Protein AF-X1B630-F1 (afdb_monomer)

Organism: NCBI:txid412755

Sequence (207 aa):
MIIADISNFSNPYSHLNQTNKNLNISKFMLARSVMMVGQSGLRGMFELCFYRLAQLLCLTLANIEKHNGYLKLVDSFYNLDASEKRAVSYHIGMGLAKACAELLLKIPWLQHISKNPNVILSYNNLNLPPKISLYNTNKNPKAPDLLGFDVAKQPHIFEAKGYSSGMNFSALQHAINQVSQVISVEQKAPFTRVACFYDMSGISIHG

Mean predicted aligned error: 3.61 Å

Secondary structure (DSSP, 8-state):
-EEEEE----TTSGGG-EEEEEE---HHHHHHHHHHTB-SSHHHHHHT-HHHHHHHHHHHHHHEEEETTEEEE-GGGGGS-HHHHHHHHHHHHHHHHHHHHHHHH----EEEGGG-TTEEE--SS-PPPPS--SS---SPP---SEEEE-TT--EEEEEEEEESSS--HHHHHHHHHHHHTEEEETTBPPSEEEEEEEE-SSSS-B-

Radius of gyration: 16.45 Å; Cα contacts (8 Å, |Δi|>4): 401; chains: 1; bounding box: 36×36×40 Å

Structure (mmCIF, N/CA/C/O backbone):
data_AF-X1B630-F1
#
_entry.id   AF-X1B630-F1
#
loop_
_atom_site.group_PDB
_atom_site.id
_atom_site.type_symbol
_atom_site.label_atom_id
_atom_site.label_alt_id
_atom_site.label_comp_id
_atom_site.label_asym_id
_atom_site.label_entity_id
_atom_site.label_seq_id
_atom_site.pdbx_PDB_ins_code
_atom_site.Cartn_x
_atom_site.Cartn_y
_atom_site.Cartn_z
_atom_site.occupancy
_atom_site.B_iso_or_equiv
_atom_site.auth_seq_id
_atom_site.auth_comp_id
_atom_site.auth_asym_id
_atom_site.auth_atom_id
_atom_site.pdbx_PDB_model_num
ATOM 1 N N . MET A 1 1 ? 5.055 -13.307 -8.619 1.00 93.81 1 MET A N 1
ATOM 2 C CA . MET A 1 1 ? 5.149 -13.371 -7.148 1.00 93.81 1 MET A CA 1
ATOM 3 C C . MET A 1 1 ? 5.919 -12.163 -6.654 1.00 93.81 1 MET A C 1
ATOM 5 O O . MET A 1 1 ? 6.698 -11.609 -7.421 1.00 93.81 1 MET A O 1
ATOM 9 N N . ILE A 1 2 ? 5.706 -11.774 -5.404 1.00 95.75 2 ILE A N 1
ATOM 10 C CA . ILE A 1 2 ? 6.618 -10.899 -4.656 1.00 95.75 2 ILE A CA 1
ATOM 11 C C . ILE A 1 2 ? 7.041 -11.635 -3.385 1.00 95.75 2 ILE A C 1
ATOM 13 O O . ILE A 1 2 ? 6.356 -12.581 -2.983 1.00 95.75 2 ILE A O 1
ATOM 17 N N . ILE A 1 3 ? 8.133 -11.205 -2.766 1.00 96.56 3 ILE A N 1
ATOM 18 C CA . ILE A 1 3 ? 8.541 -11.690 -1.444 1.00 96.56 3 ILE A CA 1
ATOM 19 C C . ILE A 1 3 ? 8.105 -10.638 -0.428 1.00 96.56 3 ILE A C 1
ATOM 21 O O . ILE A 1 3 ? 8.210 -9.451 -0.721 1.00 96.56 3 ILE A O 1
ATOM 25 N N . ALA A 1 4 ? 7.562 -11.053 0.714 1.00 95.75 4 ALA A N 1
ATOM 26 C CA . ALA A 1 4 ? 7.101 -10.128 1.740 1.00 95.75 4 ALA A CA 1
ATOM 27 C C . ALA A 1 4 ? 7.497 -10.564 3.152 1.00 95.75 4 ALA A C 1
ATOM 29 O O . ALA A 1 4 ? 7.367 -11.742 3.502 1.00 95.75 4 ALA A O 1
ATOM 30 N N . ASP A 1 5 ? 7.884 -9.586 3.966 1.00 96.62 5 ASP A N 1
ATOM 31 C CA . ASP A 1 5 ? 8.094 -9.728 5.401 1.00 96.62 5 ASP A CA 1
ATOM 32 C C . ASP A 1 5 ? 6.898 -9.150 6.161 1.00 96.62 5 ASP A C 1
ATOM 34 O O . ASP A 1 5 ? 6.720 -7.943 6.314 1.00 96.62 5 ASP A O 1
ATOM 38 N N . ILE A 1 6 ? 6.044 -10.038 6.664 1.00 97.06 6 ILE A N 1
ATOM 39 C CA . ILE A 1 6 ? 4.822 -9.673 7.377 1.00 97.06 6 ILE A CA 1
ATOM 40 C C . ILE A 1 6 ? 5.075 -9.820 8.871 1.00 97.06 6 ILE A C 1
ATOM 42 O O . ILE A 1 6 ? 5.447 -10.891 9.347 1.00 97.06 6 ILE A O 1
ATOM 46 N N . SER A 1 7 ? 4.842 -8.759 9.635 1.00 96.00 7 SER A N 1
ATOM 47 C CA . SER A 1 7 ? 5.080 -8.768 11.076 1.00 96.00 7 SER A CA 1
ATOM 48 C C . SER A 1 7 ? 4.063 -7.924 11.836 1.00 96.00 7 SER A C 1
ATOM 50 O O . SER A 1 7 ? 3.366 -7.079 11.268 1.00 96.00 7 SER A O 1
ATOM 52 N N . ASN A 1 8 ? 4.029 -8.128 13.155 1.00 94.94 8 ASN A N 1
ATOM 53 C CA . ASN A 1 8 ? 3.289 -7.307 14.108 1.00 94.94 8 ASN A CA 1
ATOM 54 C C . ASN A 1 8 ? 1.761 -7.273 13.921 1.00 94.94 8 ASN A C 1
ATOM 56 O O . ASN A 1 8 ? 1.102 -6.311 14.323 1.00 94.94 8 ASN A O 1
ATOM 60 N N . PHE A 1 9 ? 1.179 -8.325 13.349 1.00 95.00 9 PHE A N 1
ATOM 61 C CA . PHE A 1 9 ? -0.250 -8.590 13.474 1.00 95.00 9 PHE A CA 1
ATOM 62 C C . PHE A 1 9 ? -0.546 -9.293 14.802 1.00 95.00 9 PHE A C 1
ATOM 64 O O . PHE A 1 9 ? 0.113 -10.265 15.171 1.00 95.00 9 PHE A O 1
ATOM 71 N N . SER A 1 10 ? -1.558 -8.814 15.517 1.00 93.88 10 SER A N 1
ATOM 72 C CA . SER A 1 10 ? -2.135 -9.471 16.691 1.00 93.88 10 SER A CA 1
ATOM 73 C C . SER A 1 10 ? -3.333 -10.340 16.291 1.00 93.88 10 SER A C 1
ATOM 75 O O . SER A 1 10 ? -3.735 -10.369 15.126 1.00 93.88 10 SER A O 1
ATOM 77 N N . ASN A 1 11 ? -3.917 -11.070 17.247 1.00 92.25 11 ASN A N 1
ATOM 78 C CA . ASN A 1 11 ? -5.143 -11.837 17.007 1.00 92.25 11 ASN A CA 1
ATOM 79 C C . ASN A 1 11 ? -6.268 -10.934 16.455 1.00 92.25 11 ASN A C 1
ATOM 81 O O . ASN A 1 11 ? -6.422 -9.812 16.939 1.00 92.25 11 ASN A O 1
ATOM 85 N N . PRO A 1 12 ? -7.061 -11.406 15.471 1.00 94.38 12 PRO A N 1
ATOM 86 C CA . PRO A 1 12 ? -7.068 -12.758 14.884 1.00 94.38 12 PRO A CA 1
ATOM 87 C C . PRO A 1 12 ? -6.055 -12.979 13.737 1.00 94.38 12 PRO A C 1
ATOM 89 O O . PRO A 1 12 ? -5.974 -14.070 13.176 1.00 94.38 12 PRO A O 1
ATOM 92 N N . TYR A 1 13 ? -5.262 -11.968 13.383 1.00 96.19 13 TYR A N 1
ATOM 93 C CA . TYR A 1 13 ? -4.356 -11.967 12.227 1.00 96.19 13 TYR A CA 1
ATOM 94 C C . TYR A 1 13 ? -2.915 -12.399 12.538 1.00 96.19 13 TYR A C 1
ATOM 96 O O . TYR A 1 13 ? -2.052 -12.330 11.667 1.00 96.19 13 TYR A O 1
ATOM 104 N N . SER A 1 14 ? -2.633 -12.869 13.752 1.00 96.50 14 SER A N 1
ATOM 105 C CA . SER A 1 14 ? -1.292 -13.293 14.186 1.00 96.50 14 SER A CA 1
ATOM 106 C C . SER A 1 14 ? -0.676 -14.379 13.294 1.00 96.50 14 SER A C 1
ATOM 108 O O . SER A 1 14 ? 0.534 -14.386 13.078 1.00 96.50 14 SER A O 1
ATOM 110 N N . HIS A 1 15 ? -1.513 -15.234 12.701 1.00 96.25 15 HIS A N 1
ATOM 111 C CA . HIS A 1 15 ? -1.128 -16.269 11.738 1.00 96.25 15 HIS A CA 1
ATOM 112 C C . HIS A 1 15 ? -0.552 -15.723 10.415 1.00 96.25 15 HIS A C 1
ATOM 114 O O . HIS A 1 15 ? 0.001 -16.486 9.625 1.00 96.25 15 HIS A O 1
ATOM 120 N N . LEU A 1 16 ? -0.699 -14.422 10.134 1.00 96.69 16 LEU A N 1
ATOM 121 C CA . LEU A 1 16 ? -0.130 -13.789 8.943 1.00 96.69 16 LEU A CA 1
ATOM 122 C C . LEU A 1 16 ? 1.354 -13.443 9.102 1.00 96.69 16 LEU A C 1
ATOM 124 O O . LEU A 1 16 ? 2.017 -13.258 8.082 1.00 96.69 16 LEU A O 1
ATOM 128 N N . ASN A 1 17 ? 1.859 -13.348 10.338 1.00 97.00 17 ASN A N 1
ATOM 129 C CA . ASN A 1 17 ? 3.241 -12.964 10.617 1.00 97.00 17 ASN A CA 1
ATOM 130 C C . ASN A 1 17 ? 4.214 -14.023 10.085 1.00 97.00 17 ASN A C 1
ATOM 132 O O . ASN A 1 17 ? 4.233 -15.154 10.567 1.00 97.00 17 ASN A O 1
ATOM 136 N N . GLN A 1 18 ? 5.016 -13.657 9.090 1.00 96.62 18 GLN A N 1
ATOM 137 C CA . GLN A 1 18 ? 5.956 -14.545 8.422 1.00 96.62 18 GLN A CA 1
ATOM 138 C C . GLN A 1 18 ? 7.012 -13.732 7.664 1.00 96.62 18 GLN A C 1
ATOM 140 O O . GLN A 1 18 ? 6.678 -12.781 6.963 1.00 96.62 18 GLN A O 1
ATOM 145 N N . THR A 1 19 ? 8.267 -14.159 7.757 1.00 96.31 19 THR A N 1
ATOM 146 C CA . THR A 1 19 ? 9.400 -13.618 6.989 1.00 96.31 19 THR A CA 1
ATOM 147 C C . THR A 1 19 ? 9.564 -14.387 5.676 1.00 96.31 19 THR A C 1
ATOM 149 O O . THR A 1 19 ? 9.311 -15.594 5.629 1.00 96.31 19 THR A O 1
ATOM 152 N N . ASN A 1 20 ? 10.001 -13.712 4.614 1.00 94.38 20 ASN A N 1
ATOM 153 C CA . ASN A 1 20 ? 10.247 -14.271 3.283 1.00 94.38 20 ASN A CA 1
ATOM 154 C C . ASN A 1 20 ? 9.039 -15.019 2.692 1.00 94.38 20 ASN A C 1
ATOM 156 O O . ASN A 1 20 ? 9.172 -16.054 2.030 1.00 94.38 20 ASN A O 1
ATOM 160 N N . LYS A 1 21 ? 7.826 -14.510 2.927 1.00 95.69 21 LYS A N 1
ATOM 161 C CA . LYS A 1 21 ? 6.606 -15.116 2.395 1.00 95.69 21 LYS A CA 1
ATOM 162 C C . LYS A 1 21 ? 6.466 -14.804 0.910 1.00 95.69 21 LYS A C 1
ATOM 164 O O . LYS A 1 21 ? 6.332 -13.649 0.515 1.00 95.69 21 LYS A O 1
ATOM 169 N N . ASN A 1 22 ? 6.393 -15.842 0.082 1.00 96.25 22 ASN A N 1
ATOM 170 C CA . ASN A 1 22 ? 6.044 -15.683 -1.327 1.00 96.25 22 ASN A CA 1
ATOM 171 C C . ASN A 1 22 ? 4.548 -15.365 -1.464 1.00 96.25 22 ASN A C 1
ATOM 173 O O . ASN A 1 22 ? 3.689 -16.212 -1.212 1.00 96.25 22 ASN A O 1
ATOM 177 N N . LEU A 1 23 ? 4.226 -14.149 -1.902 1.00 96.81 23 LEU A N 1
ATOM 178 C CA . LEU A 1 23 ? 2.860 -13.755 -2.233 1.00 96.81 23 LEU A CA 1
ATOM 179 C C . LEU A 1 23 ? 2.617 -13.958 -3.727 1.00 96.81 23 LEU A C 1
ATOM 181 O O . LEU A 1 23 ? 3.326 -13.409 -4.581 1.00 96.81 23 LEU A O 1
ATOM 185 N N . ASN A 1 24 ? 1.582 -14.735 -4.060 1.00 96.25 24 ASN A N 1
ATOM 186 C CA . ASN A 1 24 ? 1.215 -15.041 -5.442 1.00 96.25 24 ASN A CA 1
ATOM 187 C C . ASN A 1 24 ? 0.483 -13.875 -6.129 1.00 96.25 24 ASN A C 1
ATOM 189 O O . ASN A 1 24 ? -0.668 -13.981 -6.543 1.00 96.25 24 ASN A O 1
ATOM 193 N N . ILE A 1 25 ? 1.172 -12.741 -6.243 1.00 97.50 25 ILE A N 1
ATOM 194 C CA . ILE A 1 25 ? 0.734 -11.589 -7.024 1.00 97.50 25 ILE A CA 1
ATOM 195 C C . ILE A 1 25 ? 1.277 -11.759 -8.445 1.00 97.50 25 ILE A C 1
ATOM 197 O O . ILE A 1 25 ? 2.494 -11.781 -8.679 1.00 97.50 25 ILE A O 1
ATOM 201 N N . SER A 1 26 ? 0.361 -11.936 -9.396 1.00 96.75 26 SER A N 1
ATOM 202 C CA . SER A 1 26 ? 0.662 -11.964 -10.829 1.00 96.75 26 SER A CA 1
ATOM 203 C C . SER A 1 26 ? 0.686 -10.547 -11.410 1.00 96.75 26 SER A C 1
ATOM 205 O O . SER A 1 26 ? 0.100 -9.624 -10.842 1.00 96.75 26 SER A O 1
ATOM 207 N N . LYS A 1 27 ? 1.314 -10.368 -12.581 1.00 97.12 27 LYS A N 1
ATOM 208 C CA . LYS A 1 27 ? 1.320 -9.081 -13.302 1.00 97.12 27 LYS A CA 1
ATOM 209 C C . LYS A 1 27 ? -0.106 -8.592 -13.593 1.00 97.12 27 LYS A C 1
ATOM 211 O O . LYS A 1 27 ? -0.399 -7.414 -13.421 1.00 97.12 27 LYS A O 1
ATOM 216 N N . PHE A 1 28 ? -1.008 -9.508 -13.951 1.00 96.44 28 PHE A N 1
ATOM 217 C CA . PHE A 1 28 ? -2.421 -9.197 -14.179 1.00 96.44 28 PHE A CA 1
ATOM 218 C C . PHE A 1 28 ? -3.147 -8.792 -12.890 1.00 96.44 28 PHE A C 1
ATOM 220 O O . PHE A 1 28 ? -3.879 -7.804 -12.878 1.00 96.44 28 PHE A O 1
ATOM 227 N N . MET A 1 29 ? -2.916 -9.514 -11.786 1.00 97.88 29 MET A N 1
ATOM 228 C CA . MET A 1 29 ? -3.488 -9.150 -10.489 1.00 97.88 29 MET A CA 1
ATOM 229 C C . MET A 1 29 ? -3.022 -7.763 -10.049 1.00 97.88 29 MET A C 1
ATOM 231 O O . MET A 1 29 ? -3.847 -6.970 -9.604 1.00 97.88 29 MET A O 1
ATOM 235 N N . LEU A 1 30 ? -1.731 -7.462 -10.204 1.00 98.50 30 LEU A N 1
ATOM 236 C CA . LEU A 1 30 ? -1.186 -6.143 -9.904 1.00 98.50 30 LEU A CA 1
ATOM 237 C C . LEU A 1 30 ? -1.845 -5.066 -10.770 1.00 98.50 30 LEU A C 1
ATOM 239 O O . LEU A 1 30 ? -2.350 -4.096 -10.221 1.00 98.50 30 LEU A O 1
ATOM 243 N N . ALA A 1 31 ? -1.926 -5.257 -12.089 1.00 98.19 31 ALA A N 1
ATOM 244 C CA . ALA A 1 31 ? -2.557 -4.288 -12.983 1.00 98.19 31 ALA A CA 1
ATOM 245 C C . ALA A 1 31 ? -4.028 -4.024 -12.625 1.00 98.19 31 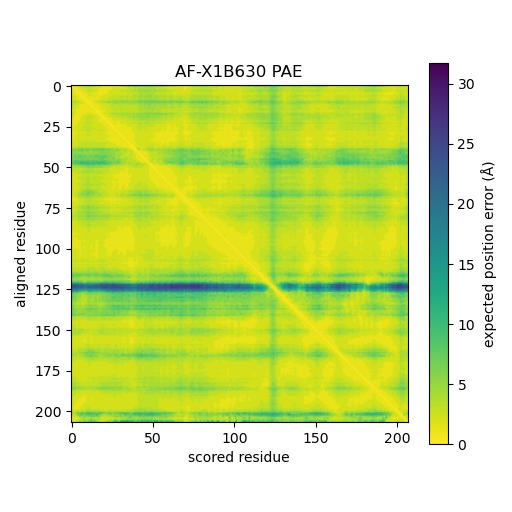ALA A C 1
ATOM 247 O O . ALA A 1 31 ? -4.442 -2.870 -12.511 1.00 98.19 31 ALA A O 1
ATOM 248 N N . ARG A 1 32 ? -4.808 -5.080 -12.348 1.00 97.12 32 ARG A N 1
ATOM 249 C CA . ARG A 1 32 ? -6.177 -4.943 -11.827 1.00 97.12 32 ARG A CA 1
ATOM 250 C C . ARG A 1 32 ? -6.198 -4.147 -10.524 1.00 97.12 32 ARG A C 1
ATOM 252 O O . ARG A 1 32 ? -7.050 -3.284 -10.334 1.00 97.12 32 ARG A O 1
ATOM 259 N N . SER A 1 33 ? -5.268 -4.425 -9.622 1.00 98.19 33 SER A N 1
ATOM 260 C CA . SER A 1 33 ? -5.187 -3.734 -8.342 1.00 98.19 33 SER A CA 1
ATOM 261 C C . SER A 1 33 ? -4.817 -2.258 -8.468 1.00 98.19 33 SER A C 1
ATOM 263 O O . SER A 1 33 ? -5.420 -1.448 -7.771 1.00 98.19 33 SER A O 1
ATOM 265 N N . VAL A 1 34 ? -3.918 -1.895 -9.387 1.00 98.19 34 VAL A N 1
ATOM 266 C CA . VAL A 1 34 ? -3.589 -0.495 -9.707 1.00 98.19 34 VAL A CA 1
ATOM 267 C C . VAL A 1 34 ? -4.803 0.244 -10.280 1.00 98.19 34 VAL A C 1
ATOM 269 O O . VAL A 1 34 ? -5.017 1.406 -9.952 1.00 98.19 34 VAL A O 1
ATOM 272 N N . MET A 1 35 ? -5.631 -0.417 -11.094 1.00 96.88 35 MET A N 1
ATOM 273 C CA . MET A 1 35 ? -6.870 0.179 -11.615 1.00 96.88 35 MET A CA 1
ATOM 274 C C . MET A 1 35 ? -7.940 0.400 -10.534 1.00 96.88 35 MET A C 1
ATOM 276 O O . MET A 1 35 ? -8.688 1.372 -10.595 1.00 96.88 35 MET A O 1
ATOM 280 N N . MET A 1 36 ? -8.039 -0.513 -9.563 1.00 96.00 36 MET A N 1
ATOM 281 C CA . MET A 1 36 ? -9.108 -0.510 -8.554 1.00 96.00 36 MET A CA 1
ATOM 282 C C . MET A 1 36 ? -8.782 0.294 -7.293 1.00 96.00 36 MET A C 1
ATOM 284 O O . MET A 1 36 ? -9.701 0.719 -6.593 1.00 96.00 36 MET A O 1
ATOM 288 N N . VAL A 1 37 ? -7.501 0.447 -6.949 1.00 97.38 37 VAL A N 1
ATOM 289 C CA . VAL A 1 37 ? -7.100 1.139 -5.719 1.00 97.38 37 VAL A CA 1
ATOM 290 C C . VAL A 1 37 ? -7.582 2.594 -5.728 1.00 97.38 37 VAL A C 1
ATOM 292 O O . VAL A 1 37 ? -7.609 3.263 -6.760 1.00 97.38 37 VAL A O 1
ATOM 295 N N . GLY A 1 38 ? -8.006 3.081 -4.564 1.00 95.81 38 GLY A N 1
ATOM 296 C CA . GLY A 1 38 ? -8.584 4.412 -4.399 1.00 95.81 38 GLY A CA 1
ATOM 297 C C . GLY A 1 38 ? -10.100 4.475 -4.617 1.00 95.81 38 GLY A C 1
ATOM 298 O O . GLY A 1 38 ? -10.685 5.553 -4.452 1.00 95.81 38 GLY A O 1
ATOM 299 N N . GLN A 1 39 ? -10.746 3.350 -4.945 1.00 94.69 39 GLN A N 1
ATOM 300 C CA . GLN A 1 39 ? -12.191 3.246 -5.175 1.00 94.69 39 GLN A CA 1
ATOM 301 C C . GLN A 1 39 ? -12.901 2.458 -4.069 1.00 94.69 39 GLN A C 1
ATOM 303 O O . GLN A 1 39 ? -12.336 1.547 -3.468 1.00 94.69 39 GLN A O 1
ATOM 308 N N . SER A 1 40 ? -14.164 2.804 -3.822 1.00 90.69 40 SER A N 1
ATOM 309 C CA . SER A 1 40 ? -15.024 2.184 -2.803 1.00 90.69 40 SER A CA 1
ATOM 310 C C . SER A 1 40 ? -15.842 0.993 -3.318 1.00 90.69 40 SER A C 1
ATOM 312 O O . SER A 1 40 ? -16.511 0.319 -2.539 1.00 90.69 40 SER A O 1
ATOM 314 N N . GLY A 1 41 ? -15.815 0.729 -4.627 1.00 92.69 41 GLY A N 1
ATOM 315 C CA . GLY A 1 41 ? -16.630 -0.298 -5.265 1.00 92.69 41 GLY A CA 1
ATOM 316 C C . GLY A 1 41 ? -16.559 -0.251 -6.791 1.00 92.69 41 GLY A C 1
ATOM 317 O O . GLY A 1 41 ? -15.925 0.633 -7.373 1.00 92.69 41 GLY A O 1
ATOM 318 N N . LEU A 1 42 ? -17.280 -1.169 -7.446 1.00 88.44 42 LEU A N 1
ATOM 319 C CA . LEU A 1 42 ? -17.361 -1.241 -8.913 1.00 88.44 42 LEU A CA 1
ATOM 320 C C . LEU A 1 42 ? -17.873 0.061 -9.529 1.00 88.44 42 LEU A C 1
ATOM 322 O O . LEU A 1 42 ? -17.323 0.520 -10.524 1.00 88.44 42 LEU A O 1
ATOM 326 N N . ARG A 1 43 ? -18.888 0.684 -8.919 1.00 88.62 43 ARG A N 1
ATOM 327 C CA . ARG A 1 43 ? -19.438 1.957 -9.398 1.00 88.62 43 ARG A CA 1
ATOM 328 C C . ARG A 1 43 ? -18.364 3.048 -9.464 1.00 88.62 43 ARG A C 1
ATOM 330 O O . ARG A 1 43 ? -18.169 3.624 -10.526 1.00 88.62 43 ARG A O 1
ATOM 337 N N . GLY A 1 44 ? -17.614 3.253 -8.378 1.00 86.94 44 GLY A N 1
ATOM 338 C CA . GLY A 1 44 ? -16.526 4.239 -8.344 1.00 86.94 44 GLY A CA 1
ATOM 339 C C . GLY A 1 44 ? -15.394 3.922 -9.328 1.00 86.94 44 GLY A C 1
ATOM 340 O O . GLY A 1 44 ? -14.788 4.823 -9.897 1.00 86.94 44 GLY A O 1
ATOM 341 N N . MET A 1 45 ? -15.136 2.638 -9.598 1.00 88.44 45 MET A N 1
ATOM 342 C CA . MET A 1 45 ? -14.193 2.229 -10.644 1.00 88.44 45 MET A CA 1
ATOM 343 C C . MET A 1 45 ? -14.678 2.628 -12.044 1.00 88.44 45 MET A C 1
ATOM 345 O O . MET A 1 45 ? -13.887 3.149 -12.826 1.00 88.44 45 MET A O 1
ATOM 349 N N . PHE A 1 46 ? -15.955 2.417 -12.371 1.00 86.50 46 PHE A N 1
ATOM 350 C CA . PHE A 1 46 ? -16.504 2.803 -13.676 1.00 86.50 46 PHE A CA 1
ATOM 351 C C . PHE A 1 46 ? -16.616 4.325 -13.853 1.00 86.50 46 PHE A C 1
ATOM 353 O O . PHE A 1 46 ? -16.474 4.816 -14.972 1.00 86.50 46 PHE A O 1
ATOM 360 N N . GLU A 1 47 ? -16.770 5.080 -12.762 1.00 89.75 47 GLU A N 1
ATOM 361 C CA . GLU A 1 47 ? -16.749 6.551 -12.770 1.00 89.75 47 GLU A CA 1
ATOM 362 C C . GLU A 1 47 ? -15.384 7.136 -13.184 1.00 89.75 47 GLU A C 1
ATOM 364 O O . GLU A 1 47 ? -15.335 8.257 -13.684 1.00 89.75 47 GLU A O 1
ATOM 369 N N . LEU A 1 48 ? -14.278 6.384 -13.069 1.00 85.19 48 LEU A N 1
ATOM 370 C CA . LEU A 1 48 ? -12.963 6.830 -13.555 1.00 85.19 48 LEU A CA 1
ATOM 371 C C . LEU A 1 48 ? -12.883 6.983 -15.080 1.00 85.19 48 LEU A C 1
ATOM 373 O O . LEU A 1 48 ? -11.936 7.606 -15.552 1.00 85.19 48 LEU A O 1
ATOM 377 N N . CYS A 1 49 ? -13.850 6.436 -15.825 1.00 89.62 49 CYS A N 1
ATOM 378 C CA . CYS A 1 49 ? -13.875 6.267 -17.279 1.00 89.62 49 CYS A CA 1
ATOM 379 C C . CYS A 1 49 ? -12.837 5.277 -17.844 1.00 89.62 49 CYS A C 1
ATOM 381 O O . CYS A 1 49 ? -11.801 4.976 -17.243 1.00 89.62 49 CYS A O 1
ATOM 383 N N . PHE A 1 50 ? -13.117 4.771 -19.050 1.00 92.06 50 PHE A N 1
ATOM 384 C CA . PHE A 1 50 ? -12.291 3.763 -19.719 1.00 92.06 50 PHE A CA 1
ATOM 385 C C . PHE A 1 50 ? -10.843 4.224 -19.941 1.00 92.06 50 PHE A C 1
ATOM 387 O O . PHE A 1 50 ? -9.918 3.455 -19.691 1.00 92.06 50 PHE A O 1
ATOM 394 N N . TYR A 1 51 ? -10.626 5.479 -20.348 1.00 94.75 51 TYR A N 1
ATOM 395 C CA . TYR A 1 51 ? -9.282 5.984 -20.645 1.00 94.75 51 TYR A CA 1
ATOM 396 C C . TYR A 1 51 ? -8.372 5.999 -19.419 1.00 94.75 51 TYR A C 1
ATOM 398 O O . TYR A 1 51 ? -7.193 5.665 -19.526 1.00 94.75 51 TYR A O 1
ATOM 406 N N . ARG A 1 52 ? -8.911 6.316 -18.236 1.00 95.00 52 ARG A N 1
ATOM 407 C CA . ARG A 1 52 ? -8.129 6.273 -16.997 1.00 95.00 52 ARG A CA 1
ATOM 408 C C . ARG A 1 52 ? -7.758 4.844 -16.619 1.00 95.00 52 ARG A C 1
ATOM 410 O O . ARG A 1 52 ? -6.623 4.599 -16.214 1.00 95.00 52 ARG A O 1
ATOM 417 N N . LEU A 1 53 ? -8.689 3.902 -16.763 1.00 95.25 53 LEU A N 1
ATOM 418 C CA . LEU A 1 53 ? -8.422 2.485 -16.506 1.00 95.25 53 LEU A CA 1
ATOM 419 C C . LEU A 1 53 ? -7.371 1.942 -17.484 1.00 95.25 53 LEU A C 1
ATOM 421 O O . LEU A 1 53 ? -6.403 1.318 -17.054 1.00 95.25 53 LEU A O 1
ATOM 425 N N . ALA A 1 54 ? -7.498 2.263 -18.774 1.00 96.44 54 ALA A N 1
ATOM 426 C CA . ALA A 1 54 ? -6.523 1.902 -19.799 1.00 96.44 54 ALA A CA 1
ATOM 427 C C . ALA A 1 54 ? -5.137 2.504 -19.511 1.00 96.44 54 ALA A C 1
ATOM 429 O O . ALA A 1 54 ? -4.137 1.796 -19.588 1.00 96.44 54 ALA A O 1
ATOM 430 N N . GLN A 1 55 ? -5.066 3.773 -19.094 1.00 97.38 55 GLN A N 1
ATOM 431 C CA . GLN A 1 55 ? -3.813 4.412 -18.684 1.00 97.38 55 GLN A CA 1
ATOM 432 C C . GLN A 1 55 ? -3.138 3.652 -17.533 1.00 97.38 55 GLN A C 1
ATOM 434 O O . GLN A 1 55 ? -1.945 3.369 -17.604 1.00 97.38 55 GLN A O 1
ATOM 439 N N . LEU A 1 56 ? -3.881 3.314 -16.474 1.00 97.38 56 LEU A N 1
ATOM 440 C CA . LEU A 1 56 ? -3.351 2.610 -15.299 1.00 97.38 56 LEU A CA 1
ATOM 441 C C . LEU A 1 56 ? -2.918 1.172 -15.626 1.00 97.38 56 LEU A C 1
ATOM 443 O O . LEU A 1 56 ? -1.893 0.693 -15.126 1.00 97.38 56 LEU A O 1
ATOM 447 N N . LEU A 1 57 ? -3.670 0.503 -16.504 1.00 97.75 57 LEU A N 1
ATOM 448 C CA . LEU A 1 57 ? -3.316 -0.799 -17.054 1.00 97.75 57 LEU A CA 1
ATOM 449 C C . LEU A 1 57 ? -1.992 -0.714 -17.820 1.00 97.75 57 LEU A C 1
ATOM 451 O O . LEU A 1 57 ? -1.048 -1.424 -17.477 1.00 97.75 57 LEU A O 1
ATOM 455 N N . CYS A 1 58 ? -1.896 0.182 -18.804 1.00 97.69 58 CYS A N 1
ATOM 456 C CA . CYS A 1 58 ? -0.696 0.372 -19.617 1.00 97.69 58 CYS A CA 1
ATOM 457 C C . CYS A 1 58 ? 0.510 0.776 -18.766 1.00 97.69 58 CYS A C 1
ATOM 459 O O . CYS A 1 58 ? 1.576 0.192 -18.932 1.00 97.69 58 CYS A O 1
ATOM 461 N N . LEU A 1 59 ? 0.337 1.691 -17.804 1.00 97.88 59 LEU A N 1
ATOM 462 C CA . LEU A 1 59 ? 1.389 2.088 -16.864 1.00 97.88 59 LEU A CA 1
ATOM 463 C C . LEU A 1 59 ? 1.968 0.870 -16.145 1.00 97.88 59 LEU A C 1
ATOM 465 O O . LEU A 1 59 ? 3.186 0.709 -16.082 1.00 97.88 59 LEU A O 1
ATOM 469 N N . THR A 1 60 ? 1.109 -0.016 -15.641 1.00 97.94 60 THR A N 1
ATOM 470 C CA . THR A 1 60 ? 1.564 -1.220 -14.937 1.00 97.94 60 THR A CA 1
ATOM 471 C C . THR A 1 60 ? 2.222 -2.211 -15.893 1.00 97.94 60 THR A C 1
ATOM 473 O O . THR A 1 60 ? 3.284 -2.755 -15.594 1.00 97.94 60 THR A O 1
ATOM 476 N N . LEU A 1 61 ? 1.606 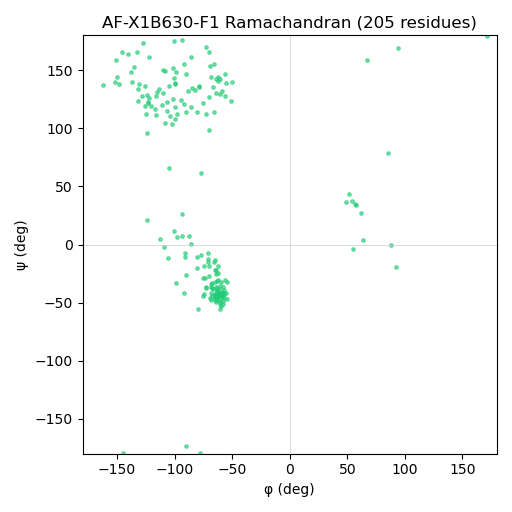-2.462 -17.052 1.00 97.31 61 LEU A N 1
ATOM 477 C CA . LEU A 1 61 ? 2.101 -3.450 -18.007 1.00 97.31 61 LEU A CA 1
ATOM 478 C C . LEU A 1 61 ? 3.430 -3.044 -18.650 1.00 97.31 61 LEU A C 1
ATOM 480 O O . LEU A 1 61 ? 4.239 -3.932 -18.918 1.00 97.31 61 LEU A O 1
ATOM 484 N N . ALA A 1 62 ? 3.648 -1.747 -18.864 1.00 97.25 62 ALA A N 1
ATOM 485 C CA . ALA A 1 62 ? 4.873 -1.205 -19.436 1.00 97.25 62 ALA A CA 1
ATOM 486 C C . ALA A 1 62 ? 6.040 -1.198 -18.442 1.00 97.25 62 ALA A C 1
ATOM 488 O O . ALA A 1 62 ? 7.180 -1.298 -18.871 1.00 97.25 62 ALA A O 1
ATOM 489 N N . ASN A 1 63 ? 5.771 -1.099 -17.134 1.00 97.88 63 ASN A N 1
ATOM 490 C CA . ASN A 1 63 ? 6.822 -0.914 -16.127 1.00 97.88 63 ASN A CA 1
ATOM 491 C C . ASN A 1 63 ? 7.140 -2.158 -15.287 1.00 97.88 63 ASN A C 1
ATOM 493 O O . ASN A 1 63 ? 8.141 -2.162 -14.579 1.00 97.88 63 ASN A O 1
ATOM 497 N N . ILE A 1 64 ? 6.316 -3.208 -15.346 1.00 97.88 64 ILE A N 1
ATOM 498 C CA . ILE A 1 64 ? 6.529 -4.454 -14.597 1.00 97.88 64 ILE A CA 1
ATOM 499 C C . ILE A 1 64 ? 6.808 -5.608 -15.547 1.00 97.88 64 ILE A C 1
ATOM 501 O O . ILE A 1 64 ? 6.043 -5.854 -16.476 1.00 97.88 64 ILE A O 1
ATOM 505 N N . GLU A 1 65 ? 7.819 -6.410 -15.248 1.00 96.50 65 GLU A N 1
ATOM 506 C CA . GLU A 1 65 ? 8.060 -7.690 -15.907 1.00 96.50 65 GLU A CA 1
ATOM 507 C C . GLU A 1 65 ? 8.218 -8.834 -14.911 1.00 96.50 65 GLU A C 1
ATOM 509 O O . GLU A 1 65 ? 8.182 -8.645 -13.693 1.00 96.50 65 GLU A O 1
ATOM 514 N N . LYS A 1 66 ? 8.305 -10.054 -15.444 1.00 95.81 66 LYS A N 1
ATOM 515 C CA . LYS A 1 66 ? 8.474 -11.266 -14.653 1.00 95.81 66 LYS A CA 1
ATOM 516 C C . LYS A 1 66 ? 9.871 -11.820 -14.898 1.00 95.81 66 LYS A C 1
ATOM 518 O O . LYS A 1 66 ? 10.180 -12.201 -16.019 1.00 95.81 66 LYS A O 1
ATOM 523 N N . HIS A 1 67 ? 10.661 -11.931 -13.840 1.00 94.19 67 HIS A N 1
ATOM 524 C CA . HIS A 1 67 ? 11.990 -12.527 -13.856 1.00 94.19 67 HIS A CA 1
ATOM 525 C C . HIS A 1 67 ? 12.028 -13.674 -12.838 1.00 94.19 67 HIS A C 1
ATOM 527 O O . HIS A 1 67 ? 11.687 -13.482 -11.673 1.00 94.19 67 HIS A O 1
ATOM 533 N N . ASN A 1 68 ? 12.353 -14.893 -13.278 1.00 92.75 68 ASN A N 1
ATOM 534 C CA . ASN A 1 68 ? 12.405 -16.098 -12.431 1.00 92.75 68 ASN A CA 1
ATOM 535 C C . ASN A 1 68 ? 11.165 -16.331 -11.542 1.00 92.75 68 ASN A C 1
ATOM 537 O O . ASN A 1 68 ? 11.273 -16.771 -10.404 1.00 92.75 68 ASN A O 1
ATOM 541 N N . GLY A 1 69 ? 9.960 -16.015 -12.030 1.00 92.81 69 GLY A N 1
ATOM 542 C 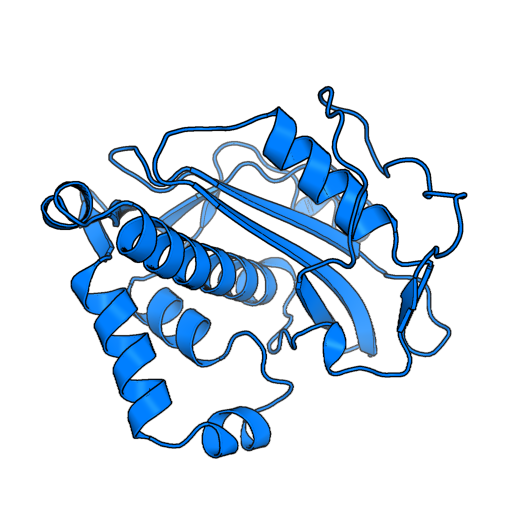CA . GLY A 1 69 ? 8.732 -16.163 -11.229 1.00 92.81 69 GLY A CA 1
ATOM 543 C C . GLY A 1 69 ? 8.307 -14.909 -10.454 1.00 92.81 69 GLY A C 1
ATOM 544 O O . GLY A 1 69 ? 7.124 -14.768 -10.108 1.00 92.81 69 GLY A O 1
ATOM 545 N N . TYR A 1 70 ? 9.230 -13.974 -10.249 1.00 96.31 70 TYR A N 1
ATOM 546 C CA . TYR A 1 70 ? 9.053 -12.768 -9.450 1.00 96.31 70 TYR A CA 1
ATOM 547 C C . TYR A 1 70 ? 8.745 -11.551 -10.312 1.00 96.31 70 TYR A C 1
ATOM 549 O O . TYR A 1 70 ? 9.153 -11.475 -11.466 1.00 96.31 70 TYR A O 1
ATOM 557 N N . LEU A 1 71 ? 7.970 -10.620 -9.764 1.00 97.75 71 LEU A N 1
ATOM 558 C CA . LEU A 1 71 ? 7.753 -9.323 -10.393 1.00 97.75 71 LEU A CA 1
ATOM 559 C C . LEU A 1 71 ? 8.970 -8.438 -10.131 1.00 97.75 71 LEU A C 1
ATOM 561 O O . LEU A 1 71 ? 9.444 -8.399 -8.997 1.00 97.75 71 LEU A O 1
ATOM 565 N N . LYS A 1 72 ? 9.432 -7.719 -11.153 1.00 97.12 72 LYS A N 1
ATOM 566 C CA . LYS A 1 72 ? 10.438 -6.656 -11.040 1.00 97.12 72 LYS A CA 1
ATOM 567 C C . LYS A 1 72 ? 10.091 -5.483 -11.958 1.00 97.12 72 LYS A C 1
ATOM 569 O O . LYS A 1 72 ? 9.256 -5.635 -12.856 1.00 97.12 72 LYS A O 1
ATOM 574 N N . LEU A 1 73 ? 10.718 -4.331 -11.730 1.00 97.38 73 LEU A N 1
ATOM 575 C CA . LEU A 1 73 ? 10.671 -3.224 -12.686 1.00 97.38 73 LEU A CA 1
ATOM 576 C C . LEU A 1 73 ? 11.443 -3.603 -13.960 1.00 97.38 73 LEU A C 1
ATOM 578 O O . LEU A 1 73 ? 12.450 -4.308 -13.886 1.00 97.38 73 LEU A O 1
ATOM 582 N N . VAL A 1 74 ? 10.955 -3.149 -15.114 1.00 96.81 74 VAL A N 1
ATOM 583 C CA . VAL A 1 74 ? 11.660 -3.290 -16.402 1.00 96.81 74 VAL A CA 1
ATOM 584 C C . VAL A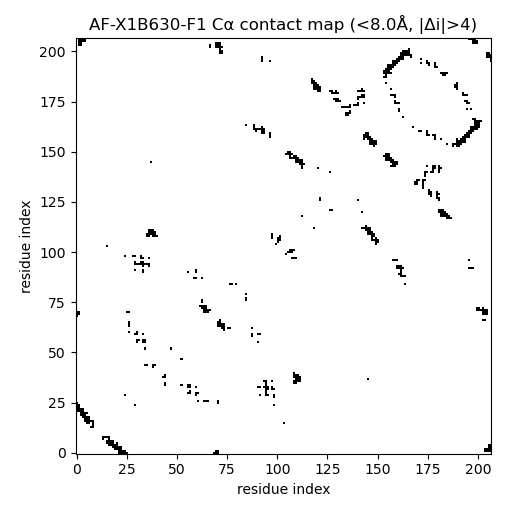 1 74 ? 12.910 -2.416 -16.434 1.00 96.81 74 VAL A C 1
ATOM 586 O O . VAL A 1 74 ? 12.942 -1.355 -15.815 1.00 96.81 74 VAL A O 1
ATOM 589 N N . ASP A 1 75 ? 13.914 -2.787 -17.222 1.00 95.12 75 ASP A N 1
ATOM 590 C CA . ASP A 1 75 ? 15.170 -2.029 -17.255 1.00 95.12 75 ASP A CA 1
ATOM 591 C C . ASP A 1 75 ? 14.982 -0.597 -17.805 1.00 95.12 75 ASP A C 1
ATOM 593 O O . ASP A 1 75 ? 15.610 0.349 -17.327 1.00 95.12 75 ASP A O 1
ATOM 597 N N . SER A 1 76 ? 14.038 -0.389 -18.735 1.00 95.44 76 SER A N 1
ATOM 598 C CA . SER A 1 76 ? 13.720 0.940 -19.280 1.00 95.44 76 SER A CA 1
ATOM 599 C C . SER A 1 76 ? 13.165 1.918 -18.240 1.00 95.44 76 SER A C 1
ATOM 601 O O . SER A 1 76 ? 13.291 3.127 -18.423 1.00 95.44 76 SER A O 1
ATOM 603 N N . PHE A 1 77 ? 12.604 1.428 -17.128 1.00 96.25 77 PHE A N 1
ATOM 604 C CA . PHE A 1 77 ? 12.158 2.271 -16.017 1.00 96.25 77 PHE A CA 1
ATOM 605 C C . PHE A 1 77 ? 13.317 3.105 -15.456 1.00 96.25 77 PHE A C 1
ATOM 607 O O . PHE A 1 77 ? 13.138 4.266 -15.083 1.00 96.25 77 PHE A O 1
ATOM 614 N N . TYR A 1 78 ? 14.529 2.544 -15.415 1.00 93.75 78 TYR A N 1
ATOM 615 C CA . TYR A 1 78 ? 15.692 3.230 -14.856 1.00 93.75 78 TYR A CA 1
ATOM 616 C C . TYR A 1 78 ? 16.191 4.384 -15.734 1.00 93.75 78 TYR A C 1
ATOM 618 O O . TYR A 1 78 ? 16.915 5.243 -15.229 1.00 93.75 78 TYR A O 1
ATOM 626 N N . ASN A 1 79 ? 15.718 4.479 -16.979 1.00 95.19 79 ASN A N 1
ATOM 627 C CA . ASN A 1 79 ? 16.001 5.590 -17.888 1.00 95.19 79 ASN A CA 1
ATOM 628 C C . ASN A 1 79 ? 14.974 6.729 -17.797 1.00 95.19 79 ASN A C 1
ATOM 630 O O . ASN A 1 79 ? 15.221 7.802 -18.338 1.00 95.19 79 ASN A O 1
ATOM 634 N N . LEU A 1 80 ? 13.848 6.516 -17.108 1.00 95.19 80 LEU A N 1
ATOM 635 C CA . LEU A 1 80 ? 12.832 7.548 -16.897 1.00 95.19 80 LEU A CA 1
ATOM 636 C C . LEU A 1 80 ? 13.367 8.691 -16.028 1.00 95.19 80 LEU A C 1
ATOM 638 O O . LEU A 1 80 ? 14.259 8.500 -15.182 1.00 95.19 80 LEU A O 1
ATOM 642 N N . ASP A 1 81 ? 12.773 9.872 -16.179 1.00 96.38 81 ASP A N 1
ATOM 643 C CA . ASP A 1 81 ? 13.103 10.993 -15.310 1.00 96.38 81 ASP A CA 1
ATOM 644 C C . ASP A 1 81 ? 12.574 10.777 -13.876 1.00 96.38 81 ASP A C 1
ATOM 646 O O . ASP A 1 81 ? 11.773 9.884 -13.577 1.00 96.38 81 ASP A O 1
ATOM 650 N N . ALA A 1 82 ? 13.065 11.579 -12.930 1.00 94.25 82 ALA A N 1
ATOM 651 C CA . ALA A 1 82 ? 12.753 11.399 -11.514 1.00 94.25 82 ALA A CA 1
ATOM 652 C C . ALA A 1 82 ? 11.254 11.559 -11.186 1.00 94.25 82 ALA A C 1
ATOM 654 O O . ALA A 1 82 ? 10.765 10.944 -10.232 1.00 94.25 82 ALA A O 1
ATOM 655 N N . SER A 1 83 ? 10.528 12.386 -11.938 1.00 95.25 83 SER A N 1
ATOM 656 C CA . SER A 1 83 ? 9.094 12.605 -11.753 1.00 95.25 83 SER A CA 1
ATOM 657 C C . SER A 1 83 ? 8.277 11.416 -12.263 1.00 95.25 83 SER A C 1
ATOM 659 O O . SER A 1 83 ? 7.396 10.931 -11.547 1.00 95.25 83 SER A O 1
ATOM 661 N N . GLU A 1 84 ? 8.644 10.865 -13.420 1.00 96.00 84 GLU A N 1
ATOM 662 C CA . GLU A 1 84 ? 8.039 9.661 -13.991 1.00 96.00 84 GLU A CA 1
ATOM 663 C C . GLU A 1 84 ? 8.266 8.438 -13.100 1.00 96.00 84 GLU A C 1
ATOM 665 O O . GLU A 1 84 ? 7.311 7.741 -12.740 1.00 96.00 84 GLU A O 1
ATOM 670 N N . LYS A 1 85 ? 9.508 8.221 -12.641 1.00 96.31 85 LYS A N 1
ATOM 671 C CA . LYS A 1 85 ? 9.844 7.141 -11.695 1.00 96.31 85 LYS A CA 1
ATOM 672 C C . LYS A 1 85 ? 8.998 7.208 -10.435 1.00 96.31 85 LYS A C 1
ATOM 674 O O . LYS A 1 85 ? 8.522 6.180 -9.944 1.00 96.31 85 LYS A O 1
ATOM 679 N N . ARG A 1 86 ? 8.795 8.421 -9.911 1.00 95.62 86 ARG A N 1
ATOM 680 C CA . ARG A 1 86 ? 7.966 8.656 -8.726 1.00 95.62 86 ARG A CA 1
ATOM 681 C C . ARG A 1 86 ? 6.506 8.307 -8.999 1.00 95.62 86 ARG A C 1
ATOM 683 O O . ARG A 1 86 ? 5.904 7.624 -8.176 1.00 95.62 86 ARG A O 1
ATOM 690 N N . ALA A 1 87 ? 5.951 8.734 -10.133 1.00 96.31 87 ALA A N 1
ATOM 691 C CA . ALA A 1 87 ? 4.567 8.439 -10.502 1.00 96.31 87 ALA A CA 1
ATOM 692 C C . ALA A 1 87 ? 4.325 6.931 -10.683 1.00 96.31 87 ALA A C 1
ATOM 694 O O . ALA A 1 87 ? 3.361 6.382 -10.145 1.00 96.31 87 ALA A O 1
ATOM 695 N N . VAL A 1 88 ? 5.229 6.245 -11.384 1.00 97.62 88 VAL A N 1
ATOM 696 C CA . VAL A 1 88 ? 5.158 4.795 -11.602 1.00 97.62 88 VAL A CA 1
ATOM 697 C C . VAL A 1 88 ? 5.286 4.031 -10.281 1.00 97.62 88 VAL A C 1
ATOM 699 O O . VAL A 1 88 ? 4.427 3.204 -9.970 1.00 97.62 88 VAL A O 1
ATOM 702 N N . SER A 1 89 ? 6.296 4.346 -9.462 1.00 97.25 89 SER A N 1
ATOM 703 C CA . SER A 1 89 ? 6.502 3.693 -8.158 1.00 97.25 89 SER A CA 1
ATOM 704 C C . SER A 1 89 ? 5.322 3.916 -7.214 1.00 97.25 89 SER A C 1
ATOM 706 O O . SER A 1 89 ? 4.914 2.996 -6.506 1.00 97.25 89 SER A O 1
ATOM 708 N N . TYR A 1 90 ? 4.737 5.117 -7.230 1.00 97.38 90 TYR A N 1
ATOM 709 C CA . TYR A 1 90 ? 3.534 5.432 -6.465 1.00 97.38 90 TYR A CA 1
ATOM 710 C C . TYR A 1 90 ? 2.364 4.524 -6.864 1.00 97.38 90 TYR A C 1
ATOM 712 O O . TYR A 1 90 ? 1.787 3.848 -6.011 1.00 97.38 90 TYR A O 1
ATOM 720 N N . HIS A 1 91 ? 2.045 4.447 -8.159 1.00 98.12 91 HIS A N 1
ATOM 721 C CA . HIS A 1 91 ? 0.934 3.626 -8.638 1.00 98.12 91 HIS A CA 1
ATOM 722 C C . HIS A 1 91 ? 1.140 2.135 -8.359 1.00 98.12 91 HIS A C 1
ATOM 724 O O . HIS A 1 91 ? 0.217 1.475 -7.878 1.00 98.12 91 HIS A O 1
ATOM 730 N N . ILE A 1 92 ? 2.344 1.612 -8.599 1.00 98.31 92 ILE A N 1
ATOM 731 C CA . ILE A 1 92 ? 2.667 0.208 -8.322 1.00 98.31 92 ILE A CA 1
ATOM 732 C C . ILE A 1 92 ? 2.574 -0.085 -6.821 1.00 98.31 92 ILE A C 1
ATOM 734 O O . ILE A 1 92 ? 1.937 -1.067 -6.444 1.00 98.31 92 ILE A O 1
ATOM 738 N N . GLY A 1 93 ? 3.130 0.776 -5.961 1.00 98.06 93 GLY A N 1
ATOM 739 C CA . GLY A 1 93 ? 3.054 0.616 -4.506 1.00 98.06 93 GLY A CA 1
ATOM 740 C C . GLY A 1 93 ? 1.612 0.574 -3.990 1.00 98.06 93 GLY A C 1
ATOM 741 O O . GLY A 1 93 ? 1.257 -0.309 -3.210 1.00 98.06 93 GLY A O 1
ATOM 742 N N . MET A 1 94 ? 0.748 1.460 -4.493 1.00 98.44 94 MET A N 1
ATOM 743 C CA . MET A 1 94 ? -0.686 1.466 -4.171 1.00 98.44 94 MET A CA 1
ATOM 744 C C . MET A 1 94 ? -1.387 0.179 -4.635 1.00 98.44 94 MET A C 1
ATOM 746 O O . MET A 1 94 ? -2.166 -0.423 -3.892 1.00 98.44 94 MET A O 1
ATOM 750 N N . GLY A 1 95 ? -1.089 -0.279 -5.853 1.00 98.50 95 GLY A N 1
ATOM 751 C CA . GLY A 1 95 ? -1.630 -1.529 -6.385 1.00 98.50 95 GLY A CA 1
ATOM 752 C C . GLY A 1 95 ? -1.190 -2.758 -5.588 1.00 98.50 95 GLY A C 1
ATOM 753 O O . GLY A 1 95 ? -2.008 -3.643 -5.330 1.00 98.50 95 GLY A O 1
ATOM 754 N N . LEU A 1 96 ? 0.071 -2.810 -5.157 1.00 98.50 96 LEU A N 1
ATOM 755 C CA . LEU A 1 96 ? 0.584 -3.882 -4.305 1.00 98.50 96 LEU A CA 1
ATOM 756 C C . LEU A 1 96 ? -0.098 -3.883 -2.934 1.00 98.50 96 LEU A C 1
ATOM 758 O O . LEU A 1 96 ? -0.547 -4.944 -2.503 1.00 98.50 96 LEU A O 1
ATOM 762 N N . ALA A 1 97 ? -0.280 -2.717 -2.304 1.00 98.44 97 ALA A N 1
ATOM 763 C CA . ALA A 1 97 ? -0.997 -2.609 -1.030 1.00 98.44 97 ALA A CA 1
ATOM 764 C C . ALA A 1 97 ? -2.421 -3.170 -1.139 1.00 98.44 97 ALA A C 1
ATOM 766 O O . ALA A 1 97 ? -2.841 -3.993 -0.322 1.00 98.44 97 ALA A O 1
ATOM 767 N N . LYS A 1 98 ? -3.142 -2.812 -2.208 1.00 98.62 98 LYS A N 1
ATOM 768 C CA . LYS A 1 98 ? -4.476 -3.358 -2.472 1.00 98.62 98 LYS A CA 1
ATOM 769 C C . LYS A 1 98 ? -4.447 -4.864 -2.746 1.00 98.62 98 LYS A C 1
ATOM 771 O O . LYS A 1 98 ? -5.298 -5.586 -2.233 1.00 98.62 98 LYS A O 1
ATOM 776 N N . ALA A 1 99 ? -3.489 -5.362 -3.529 1.00 98.44 99 ALA A N 1
ATOM 777 C CA . ALA A 1 99 ? -3.351 -6.798 -3.782 1.00 98.44 99 ALA A CA 1
ATOM 778 C C . ALA A 1 99 ? -3.074 -7.584 -2.485 1.00 98.44 99 ALA A C 1
ATOM 780 O O . ALA A 1 99 ? -3.672 -8.637 -2.266 1.00 98.44 99 ALA A O 1
ATOM 781 N N . CYS A 1 100 ? -2.220 -7.058 -1.602 1.00 98.00 100 CYS A N 1
ATOM 782 C CA . CYS A 1 100 ? -1.960 -7.641 -0.289 1.00 98.00 100 CYS A CA 1
ATOM 783 C C . CYS A 1 100 ? -3.208 -7.622 0.604 1.00 98.00 100 CYS A C 1
ATOM 785 O O . CYS A 1 100 ? -3.511 -8.637 1.228 1.00 98.00 100 CYS A O 1
ATOM 787 N N . ALA A 1 101 ? -3.961 -6.518 0.634 1.00 98.19 101 ALA A N 1
ATOM 788 C CA . ALA A 1 101 ? -5.200 -6.418 1.40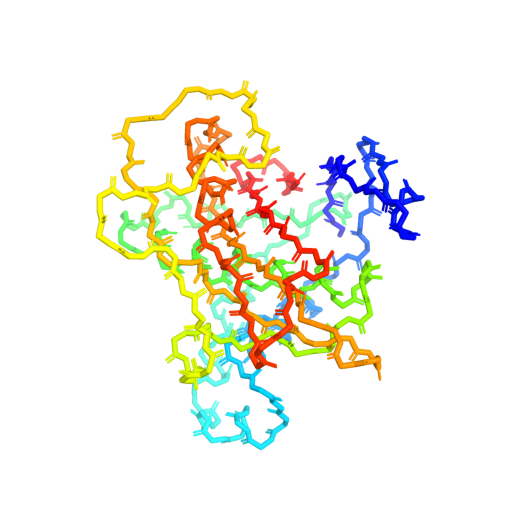7 1.00 98.19 101 ALA A CA 1
ATOM 789 C C . ALA A 1 101 ? -6.243 -7.465 0.976 1.00 98.19 101 ALA A C 1
ATOM 791 O O . ALA A 1 101 ? -6.849 -8.124 1.823 1.00 98.19 101 ALA A O 1
ATOM 792 N N . GLU A 1 102 ? -6.39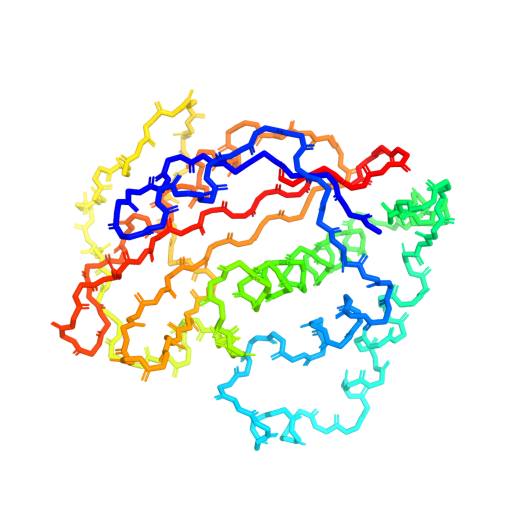7 -7.693 -0.329 1.00 97.62 102 GLU A N 1
ATOM 793 C CA . GLU A 1 102 ? -7.275 -8.746 -0.847 1.00 97.62 102 GLU A CA 1
ATOM 794 C C . GLU A 1 102 ? -6.793 -10.152 -0.470 1.00 97.62 102 GLU A C 1
ATOM 796 O O . GLU A 1 102 ? -7.583 -10.978 -0.009 1.00 97.62 102 GLU A O 1
ATOM 801 N N . LEU A 1 103 ? -5.503 -10.446 -0.665 1.00 97.38 103 LEU A N 1
ATOM 802 C CA . LEU A 1 103 ? -4.963 -11.790 -0.439 1.00 97.38 103 LEU A CA 1
ATOM 803 C C . LEU A 1 103 ? -4.967 -12.174 1.040 1.00 97.38 103 LEU A C 1
ATOM 805 O O . LEU A 1 103 ? -5.398 -13.282 1.382 1.00 97.38 103 LEU A O 1
ATOM 809 N N . LEU A 1 104 ? -4.482 -11.265 1.887 1.00 96.81 104 LEU A N 1
ATOM 810 C CA . LEU A 1 104 ? -4.167 -11.524 3.289 1.00 96.81 104 LEU A CA 1
ATOM 811 C C . LEU A 1 104 ? -5.341 -11.222 4.217 1.00 96.81 104 LEU A C 1
ATOM 813 O O . LEU A 1 104 ? -5.599 -11.997 5.130 1.00 96.81 104 LEU A O 1
ATOM 817 N N . LEU A 1 105 ? -6.057 -10.122 3.974 1.00 96.69 105 LEU A N 1
ATOM 818 C CA . LEU A 1 105 ? -7.103 -9.624 4.874 1.00 96.69 105 LEU A CA 1
ATOM 819 C C . LEU A 1 105 ? -8.516 -9.792 4.303 1.00 96.69 105 LEU A C 1
ATOM 821 O O . LEU A 1 105 ? -9.486 -9.470 4.978 1.00 96.69 105 LEU A O 1
ATOM 825 N N . LYS A 1 106 ? -8.649 -10.318 3.077 1.00 97.00 106 LYS A N 1
ATOM 826 C CA . LYS A 1 106 ? -9.937 -10.502 2.381 1.00 97.00 106 LYS A CA 1
ATOM 827 C C . LYS A 1 106 ? -10.715 -9.193 2.208 1.00 97.00 106 LYS A C 1
ATOM 829 O O . LYS A 1 106 ? -11.942 -9.192 2.207 1.00 97.00 106 LYS A O 1
ATOM 834 N N . ILE A 1 107 ? -9.994 -8.087 2.014 1.00 97.69 107 ILE A N 1
ATOM 835 C CA . ILE A 1 107 ? -10.571 -6.753 1.815 1.00 97.69 107 ILE A CA 1
ATOM 836 C C . ILE A 1 107 ? -10.586 -6.436 0.313 1.00 97.69 107 ILE A C 1
ATOM 838 O O . ILE A 1 107 ? -9.522 -6.197 -0.259 1.00 97.69 107 ILE A O 1
ATOM 842 N N . PRO A 1 108 ? -11.759 -6.435 -0.349 1.00 95.06 108 PRO A N 1
ATOM 843 C CA . PRO A 1 108 ? -11.854 -6.279 -1.805 1.00 95.06 108 PRO A CA 1
ATOM 844 C C . PRO A 1 108 ? -11.588 -4.850 -2.297 1.00 95.06 108 PRO A C 1
ATOM 846 O O . PRO A 1 108 ? -11.125 -4.655 -3.422 1.00 95.06 108 PRO A O 1
ATOM 849 N N . TRP A 1 109 ? -11.880 -3.848 -1.464 1.00 96.75 109 TRP A N 1
ATOM 850 C CA . TRP A 1 109 ? -11.840 -2.438 -1.842 1.00 96.75 109 TRP A CA 1
ATOM 851 C C . TRP A 1 109 ? -11.012 -1.633 -0.851 1.00 96.75 109 TRP A C 1
ATOM 853 O O . TRP A 1 109 ? -11.266 -1.670 0.352 1.00 96.75 109 TRP A O 1
ATOM 863 N N . LEU A 1 110 ? -10.049 -0.881 -1.385 1.00 97.88 110 LEU A N 1
ATOM 864 C CA . LEU A 1 110 ? -9.324 0.155 -0.661 1.00 97.88 110 LEU A CA 1
ATOM 865 C C . LEU A 1 110 ? -9.634 1.496 -1.320 1.00 97.88 110 LEU A C 1
ATOM 867 O O . LEU A 1 110 ? -9.201 1.743 -2.446 1.00 97.88 110 LEU A O 1
ATOM 871 N N . GLN A 1 111 ? -10.355 2.361 -0.619 1.00 96.81 111 GLN A N 1
ATOM 872 C CA . GLN A 1 111 ? -10.621 3.728 -1.054 1.00 96.81 111 GLN A CA 1
ATOM 873 C C . GLN A 1 111 ? -9.565 4.686 -0.506 1.00 96.81 111 GLN A C 1
ATOM 875 O O . GLN A 1 111 ? -8.974 4.427 0.541 1.00 96.81 111 GLN A O 1
ATOM 880 N N . HIS A 1 112 ? -9.358 5.821 -1.178 1.00 96.69 112 HIS A N 1
ATOM 881 C CA . HIS A 1 112 ? -8.566 6.901 -0.591 1.00 96.69 112 HIS A CA 1
ATOM 882 C C . HIS A 1 112 ? -9.227 7.374 0.697 1.00 96.69 112 HIS A C 1
ATOM 884 O O . HIS A 1 112 ? -10.423 7.674 0.690 1.00 96.69 112 HIS A O 1
ATOM 890 N N . ILE A 1 113 ? -8.460 7.463 1.787 1.00 95.12 113 ILE A N 1
ATOM 891 C CA . ILE A 1 113 ? -9.037 7.823 3.088 1.00 95.12 113 ILE A CA 1
ATOM 892 C C . ILE A 1 113 ? -9.698 9.207 3.049 1.00 95.12 113 ILE A C 1
ATOM 894 O O . ILE A 1 113 ? -10.725 9.417 3.684 1.00 95.12 113 ILE A O 1
ATOM 898 N N . SER A 1 114 ? -9.163 10.119 2.229 1.00 92.56 114 SER A N 1
ATOM 899 C CA . SER A 1 114 ? -9.679 11.476 2.023 1.00 92.56 114 SER A CA 1
ATOM 900 C C . SER A 1 114 ? -11.088 11.525 1.429 1.00 92.56 114 SER A C 1
ATOM 902 O O . SER A 1 114 ? -11.749 12.553 1.530 1.00 92.56 114 SER A O 1
ATOM 904 N N . LYS A 1 115 ? -11.564 10.431 0.821 1.00 90.88 115 LYS A N 1
ATOM 905 C CA . LYS A 1 115 ? -12.938 10.321 0.314 1.00 90.88 115 LYS A CA 1
ATOM 906 C C . LYS A 1 115 ? -13.953 9.980 1.410 1.00 90.88 115 LYS A C 1
ATOM 908 O O . LYS A 1 115 ? -15.148 10.039 1.141 1.00 90.88 115 LYS A O 1
ATOM 913 N N . ASN A 1 116 ? -13.511 9.602 2.614 1.00 88.81 116 ASN A N 1
ATOM 914 C CA . ASN A 1 116 ? -14.404 9.278 3.721 1.00 88.81 116 ASN A CA 1
ATOM 915 C C . ASN A 1 116 ? -14.429 10.431 4.745 1.00 88.81 116 ASN A C 1
ATOM 917 O O . ASN A 1 116 ? -13.442 10.631 5.453 1.00 88.81 116 ASN A O 1
ATOM 921 N N . PRO A 1 117 ? -15.547 11.174 4.863 1.00 86.44 117 PRO A N 1
ATOM 922 C CA . PRO A 1 117 ? -15.653 12.291 5.801 1.00 86.44 117 PRO A CA 1
ATOM 923 C C . PRO A 1 117 ? -15.722 11.847 7.272 1.00 86.44 117 PRO A C 1
ATOM 925 O O . PRO A 1 117 ? -15.510 12.658 8.165 1.00 86.44 117 PRO A O 1
ATOM 928 N N . ASN A 1 118 ? -15.986 10.565 7.542 1.00 90.44 118 ASN A N 1
ATOM 929 C CA . ASN A 1 118 ? -16.163 10.017 8.889 1.00 90.44 118 ASN A CA 1
ATOM 930 C C . ASN A 1 118 ? -14.865 9.438 9.473 1.00 90.44 118 ASN A C 1
ATOM 932 O O . ASN A 1 118 ? -14.908 8.519 10.296 1.00 90.44 118 ASN A O 1
ATOM 936 N N . VAL A 1 119 ? -13.712 9.933 9.024 1.00 90.38 119 VAL A N 1
ATOM 937 C CA . VAL A 1 119 ? -12.394 9.543 9.532 1.00 90.38 119 VAL A CA 1
ATOM 938 C C . VAL A 1 119 ? -11.922 10.599 10.520 1.00 90.38 119 VAL A C 1
ATOM 940 O O . VAL A 1 119 ? -11.705 11.753 10.156 1.00 90.38 119 VAL A O 1
ATOM 943 N N . ILE A 1 120 ? -11.712 10.187 11.766 1.00 89.56 120 ILE A N 1
ATOM 944 C CA . ILE A 1 120 ? -11.146 11.038 12.807 1.00 89.56 120 ILE A CA 1
ATOM 945 C C . ILE A 1 120 ? -9.655 10.732 12.905 1.00 89.56 120 ILE A C 1
ATOM 947 O O . ILE A 1 120 ? -9.237 9.639 13.304 1.00 89.56 120 ILE A O 1
ATOM 951 N N . LEU A 1 121 ? -8.851 11.718 12.522 1.00 88.38 121 LEU A N 1
ATOM 952 C CA . LEU A 1 121 ? -7.400 11.699 12.661 1.00 88.38 121 LEU A CA 1
ATOM 953 C C . LEU A 1 121 ? -7.001 12.538 13.872 1.00 88.38 121 LEU A C 1
ATOM 955 O O . LEU A 1 121 ? -7.685 13.501 14.221 1.00 88.38 121 LEU A O 1
ATOM 959 N N . SER A 1 122 ? -5.873 12.195 14.484 1.00 82.25 122 SER A N 1
ATOM 960 C CA . SER A 1 122 ? -5.254 13.063 15.479 1.00 82.25 122 SER A CA 1
ATOM 961 C C . SER A 1 122 ? -4.691 14.302 14.781 1.00 82.25 122 SER A C 1
ATOM 963 O O . SER A 1 122 ? -3.628 14.255 14.164 1.00 82.25 122 SER A O 1
ATOM 965 N N . TYR A 1 123 ? -5.443 15.400 14.817 1.00 63.81 123 TYR A N 1
ATOM 966 C CA . TYR A 1 123 ? -5.017 16.715 14.344 1.00 63.81 123 TYR A CA 1
ATOM 967 C C . TYR A 1 123 ? -4.778 17.650 15.544 1.00 63.81 123 TYR A C 1
ATOM 969 O O . TYR A 1 123 ? -5.461 17.526 16.556 1.00 63.81 123 TYR A O 1
ATOM 977 N N . ASN A 1 124 ? -3.839 18.599 15.398 1.00 49.12 124 ASN A N 1
ATOM 978 C CA . ASN A 1 124 ? -3.391 19.621 16.375 1.00 49.12 124 ASN A CA 1
ATOM 979 C C . ASN A 1 124 ? -2.303 19.191 17.381 1.00 49.12 124 ASN A C 1
ATOM 981 O O . ASN A 1 124 ? -2.590 18.975 18.553 1.00 49.12 124 ASN A O 1
ATOM 985 N N . ASN A 1 125 ? -1.034 19.153 16.941 1.00 52.28 125 ASN A N 1
ATOM 986 C CA . ASN A 1 125 ? 0.202 19.010 17.749 1.00 52.28 125 ASN A CA 1
ATOM 987 C C . ASN A 1 125 ? 0.309 17.798 18.701 1.00 52.28 125 ASN A C 1
ATOM 989 O O . ASN A 1 125 ? 1.368 17.570 19.277 1.00 52.28 125 ASN A O 1
ATOM 993 N N . LEU A 1 126 ? -0.734 16.983 18.814 1.00 63.72 126 LEU A N 1
ATOM 994 C CA . LEU A 1 126 ? -0.777 15.737 19.565 1.00 63.72 126 LEU A CA 1
ATOM 995 C C . LEU A 1 126 ? -0.729 14.576 18.571 1.00 63.72 126 LEU A C 1
ATOM 997 O O . LEU A 1 126 ? -1.705 13.851 18.384 1.00 63.72 126 LEU A O 1
ATOM 1001 N N . ASN A 1 127 ? 0.400 14.429 17.872 1.00 75.81 127 ASN A N 1
ATOM 1002 C CA . ASN A 1 127 ? 0.628 13.221 17.083 1.00 75.81 127 ASN A CA 1
ATOM 1003 C C . ASN A 1 127 ? 0.498 12.021 18.022 1.00 75.81 127 ASN A C 1
ATOM 1005 O O . ASN A 1 127 ? 1.152 11.979 19.069 1.00 75.81 127 ASN A O 1
ATOM 1009 N N . LEU A 1 128 ? -0.330 11.047 17.650 1.00 81.25 128 LEU A N 1
ATOM 1010 C CA . LEU A 1 128 ? -0.382 9.803 18.401 1.00 81.25 128 LEU A CA 1
ATOM 1011 C C . LEU A 1 128 ? 0.988 9.131 18.320 1.00 81.25 128 LEU A C 1
ATOM 1013 O O . LEU A 1 128 ? 1.611 9.159 17.244 1.00 81.25 128 LEU A O 1
ATOM 1017 N N . PRO A 1 129 ? 1.457 8.517 19.423 1.00 83.12 129 PRO A N 1
ATOM 1018 C CA . PRO A 1 129 ? 2.677 7.740 19.380 1.00 83.12 129 PRO A CA 1
ATOM 1019 C C . PRO A 1 129 ? 2.540 6.651 18.311 1.00 83.12 129 PRO A C 1
ATOM 1021 O O . PRO A 1 129 ? 1.437 6.145 18.059 1.00 83.12 129 PRO A O 1
ATOM 1024 N N . PRO A 1 130 ? 3.643 6.289 17.645 1.00 86.12 130 PRO A N 1
ATOM 1025 C CA . PRO A 1 130 ? 3.590 5.238 16.653 1.00 86.12 130 PRO A CA 1
ATOM 1026 C C . PRO A 1 130 ? 3.173 3.927 17.311 1.00 86.12 130 PRO A C 1
ATOM 1028 O O . PRO A 1 130 ? 3.603 3.621 18.422 1.00 86.12 130 PRO A O 1
ATOM 1031 N N . LYS A 1 131 ? 2.388 3.114 16.597 1.00 84.81 131 LYS A N 1
ATOM 1032 C CA . LYS A 1 131 ? 2.008 1.780 17.079 1.00 84.81 131 LYS A CA 1
ATOM 1033 C C . LYS A 1 131 ? 3.232 0.930 17.444 1.00 84.81 131 LYS A C 1
ATOM 1035 O O . LYS A 1 131 ? 3.137 0.095 18.333 1.00 84.81 131 LYS A O 1
ATOM 1040 N N . ILE A 1 132 ? 4.346 1.129 16.728 1.00 91.44 132 ILE A N 1
ATOM 1041 C CA . ILE A 1 132 ? 5.647 0.477 16.916 1.00 91.44 132 ILE A CA 1
ATOM 1042 C C . ILE A 1 132 ? 6.740 1.439 16.434 1.00 91.44 132 ILE A C 1
ATOM 1044 O O . ILE A 1 132 ? 6.583 2.084 15.395 1.00 91.44 132 ILE A O 1
ATOM 1048 N N . SER A 1 133 ? 7.856 1.508 17.158 1.00 91.44 133 SER A N 1
ATOM 1049 C CA . SER A 1 133 ? 9.060 2.230 16.739 1.00 91.44 133 SER A CA 1
ATOM 1050 C C . SER A 1 133 ? 10.154 1.230 16.371 1.00 91.44 133 SER A C 1
ATOM 1052 O O . SER A 1 133 ? 10.724 0.590 17.249 1.00 91.44 133 SER A O 1
ATOM 1054 N N . LEU A 1 134 ? 10.402 1.059 15.072 1.00 90.25 134 LEU A N 1
ATOM 1055 C CA . LEU A 1 134 ? 11.465 0.203 14.534 1.00 90.25 134 LEU A CA 1
ATOM 1056 C C . LEU A 1 134 ? 12.706 1.022 14.154 1.00 90.25 134 LEU A C 1
ATOM 1058 O O . LEU A 1 134 ? 13.827 0.539 14.280 1.00 90.25 134 LEU A O 1
ATOM 1062 N N . TYR A 1 135 ? 12.505 2.262 13.694 1.00 93.69 135 TYR A N 1
ATOM 1063 C CA . TYR A 1 135 ? 13.558 3.165 13.224 1.00 93.69 135 TYR A CA 1
ATOM 1064 C C . TYR A 1 135 ? 13.241 4.620 13.592 1.00 93.69 135 TYR A C 1
ATOM 1066 O O . TYR A 1 135 ? 12.197 4.913 14.168 1.00 93.69 135 TYR A O 1
ATOM 1074 N N . ASN A 1 136 ? 14.121 5.553 13.216 1.00 90.69 136 ASN A N 1
ATOM 1075 C CA . ASN A 1 136 ? 13.940 6.983 13.470 1.00 90.69 136 ASN A CA 1
ATOM 1076 C C . ASN A 1 136 ? 13.439 7.738 12.228 1.00 90.69 136 ASN A C 1
ATOM 1078 O O . ASN A 1 136 ? 13.848 7.482 11.089 1.00 90.69 136 ASN A O 1
ATOM 1082 N N . THR A 1 137 ? 12.568 8.722 12.445 1.00 90.81 137 THR A N 1
ATOM 1083 C CA . THR A 1 137 ? 12.123 9.654 11.404 1.00 90.81 137 THR A CA 1
ATOM 1084 C C . THR A 1 137 ? 11.820 11.024 11.996 1.00 90.81 137 THR A C 1
ATOM 1086 O O . THR A 1 137 ? 11.199 11.125 13.048 1.00 90.81 137 THR A O 1
ATOM 1089 N N . ASN A 1 138 ? 12.230 12.078 11.289 1.00 88.50 138 ASN A N 1
ATOM 1090 C CA . ASN A 1 138 ? 11.993 13.472 11.686 1.00 88.50 138 ASN A CA 1
ATOM 1091 C C . ASN A 1 138 ? 10.771 14.074 10.972 1.00 88.50 138 ASN A C 1
ATOM 1093 O O . ASN A 1 138 ? 10.532 15.278 11.031 1.00 88.50 138 ASN A O 1
ATOM 1097 N N . LYS A 1 139 ? 10.024 13.257 10.219 1.00 89.31 139 LYS A N 1
ATOM 1098 C CA . LYS A 1 139 ? 8.867 13.709 9.448 1.00 89.31 139 LYS A CA 1
ATOM 1099 C C . LYS A 1 139 ? 7.605 13.649 10.298 1.00 89.31 139 LYS A C 1
ATOM 1101 O O . LYS A 1 139 ? 7.278 12.601 10.853 1.00 89.31 139 LYS A O 1
ATOM 1106 N N . ASN A 1 140 ? 6.839 14.736 10.283 1.00 88.50 140 ASN A N 1
ATOM 1107 C CA . ASN A 1 140 ? 5.498 14.735 10.854 1.00 88.50 140 ASN A CA 1
ATOM 1108 C C . ASN A 1 140 ? 4.597 13.759 10.076 1.00 88.50 140 ASN A C 1
ATOM 1110 O O . ASN A 1 140 ? 4.580 13.793 8.834 1.00 88.50 140 ASN A O 1
ATOM 1114 N N . PRO A 1 141 ? 3.875 12.859 10.766 1.00 89.00 141 PRO A N 1
ATOM 1115 C CA . PRO A 1 141 ? 2.944 11.960 10.112 1.00 89.00 141 PRO A CA 1
ATOM 1116 C C . PRO A 1 141 ? 1.782 12.760 9.519 1.00 89.00 141 PRO A C 1
ATOM 1118 O O . PRO A 1 141 ? 1.246 13.675 10.137 1.00 89.00 141 PRO A O 1
ATOM 1121 N N . LYS A 1 142 ? 1.415 12.419 8.287 1.00 88.94 142 LYS A N 1
ATOM 1122 C CA . LYS A 1 142 ? 0.217 12.922 7.609 1.00 88.94 142 LYS A CA 1
ATOM 1123 C C . LYS A 1 142 ? -0.897 11.877 7.690 1.00 88.94 142 LYS A C 1
ATOM 1125 O O . LYS A 1 142 ? -0.661 10.759 8.150 1.00 88.94 142 LYS A O 1
ATOM 1130 N N . ALA A 1 143 ? -2.083 12.233 7.197 1.00 91.25 143 ALA A N 1
ATOM 1131 C CA . ALA A 1 143 ? -3.137 11.261 6.932 1.00 91.25 143 ALA A CA 1
ATOM 1132 C C . ALA A 1 143 ? -2.582 10.083 6.103 1.00 91.25 143 ALA A C 1
ATOM 1134 O O . ALA A 1 143 ? -1.756 10.323 5.212 1.00 91.25 143 ALA A O 1
ATOM 1135 N N . PRO A 1 144 ? -2.988 8.839 6.407 1.00 95.06 144 PRO A N 1
ATOM 1136 C CA . PRO A 1 144 ? -2.569 7.689 5.625 1.00 95.06 144 PRO A CA 1
ATOM 1137 C C . PRO A 1 144 ? -3.269 7.646 4.256 1.00 95.06 144 PRO A C 1
ATOM 1139 O O . PRO A 1 144 ? -4.211 8.394 4.013 1.00 95.06 144 PRO A O 1
ATOM 1142 N N . ASP A 1 145 ? -2.839 6.772 3.354 1.00 97.00 145 ASP A N 1
ATOM 1143 C CA . ASP A 1 145 ? -3.327 6.758 1.973 1.00 97.00 145 ASP A CA 1
ATOM 1144 C C . ASP A 1 145 ? -4.737 6.160 1.827 1.00 97.00 145 ASP A C 1
A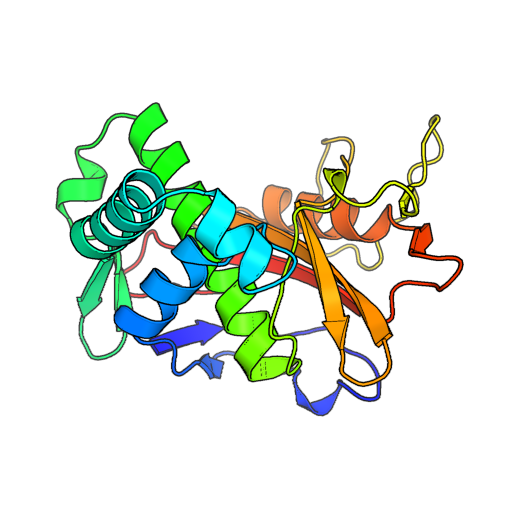TOM 1146 O O . ASP A 1 145 ? -5.573 6.676 1.070 1.00 97.00 145 ASP A O 1
ATOM 1150 N N . LEU A 1 146 ? -4.998 5.036 2.502 1.00 98.44 146 LEU A N 1
ATOM 1151 C CA . LEU A 1 146 ? -6.067 4.107 2.133 1.00 98.44 146 LEU A CA 1
ATOM 1152 C C . LEU A 1 146 ? -6.866 3.581 3.334 1.00 98.44 146 LEU A C 1
ATOM 1154 O O . LEU A 1 146 ? -6.347 3.355 4.427 1.00 98.44 146 LEU A O 1
ATOM 1158 N N . LEU A 1 147 ? -8.146 3.323 3.078 1.00 98.25 147 LEU A N 1
ATOM 1159 C CA . LEU A 1 147 ? -9.110 2.730 3.999 1.00 98.25 147 LEU A CA 1
ATOM 1160 C C . LEU A 1 147 ? -9.856 1.596 3.291 1.00 98.25 147 LEU A C 1
ATOM 1162 O O . LEU A 1 147 ? -10.339 1.772 2.173 1.00 98.25 147 LEU A O 1
ATOM 1166 N N . GLY A 1 148 ? -9.998 0.457 3.958 1.00 97.69 148 GLY A N 1
ATOM 1167 C CA . GLY A 1 148 ? -10.855 -0.643 3.527 1.00 97.69 148 GLY A CA 1
ATOM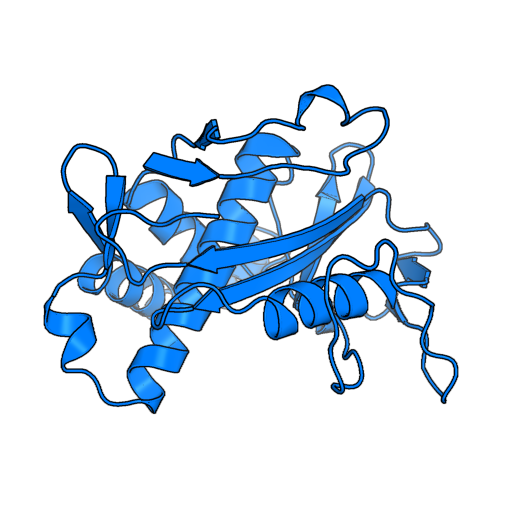 1168 C C . GLY A 1 148 ? -11.726 -1.164 4.661 1.00 97.69 148 GLY A C 1
ATOM 1169 O O . GLY A 1 148 ? -11.478 -0.870 5.830 1.00 97.69 148 GLY A O 1
ATOM 1170 N N . PHE A 1 149 ? -12.731 -1.955 4.304 1.00 96.75 149 PHE A N 1
ATOM 1171 C CA . PHE A 1 149 ? -13.606 -2.629 5.257 1.00 96.75 149 PHE A CA 1
ATOM 1172 C C . PHE A 1 149 ? -13.620 -4.129 4.980 1.00 96.75 149 PHE A C 1
ATOM 1174 O O . PHE A 1 149 ? -13.689 -4.543 3.819 1.00 96.75 149 PHE A O 1
ATOM 1181 N N . ASP A 1 150 ? -13.547 -4.933 6.038 1.00 95.31 150 ASP A N 1
ATOM 1182 C CA . ASP A 1 150 ? -13.758 -6.376 5.934 1.00 95.31 150 ASP A CA 1
ATOM 1183 C C . ASP A 1 150 ? -15.257 -6.724 5.832 1.00 95.31 150 ASP A C 1
ATOM 1185 O O . ASP A 1 150 ? -16.140 -5.858 5.845 1.00 95.31 150 ASP A O 1
ATOM 1189 N N . VAL A 1 151 ? -15.563 -8.019 5.739 1.00 93.12 151 VAL A N 1
ATOM 1190 C CA . VAL A 1 151 ? -16.947 -8.521 5.667 1.00 93.12 151 VAL A CA 1
ATOM 1191 C C . VAL A 1 151 ? -17.777 -8.194 6.916 1.00 93.12 151 VAL A C 1
ATOM 1193 O O . VAL A 1 151 ? -18.998 -8.084 6.826 1.00 93.12 151 VAL A O 1
ATOM 1196 N N . ALA A 1 152 ? -17.128 -7.988 8.067 1.00 94.25 152 ALA A N 1
ATOM 1197 C CA . ALA A 1 152 ? -17.752 -7.572 9.320 1.00 94.25 152 ALA A CA 1
ATOM 1198 C C . ALA A 1 152 ? -17.865 -6.038 9.444 1.00 94.25 152 ALA A C 1
ATOM 1200 O O . ALA A 1 152 ? -18.266 -5.521 10.493 1.00 94.25 152 ALA A O 1
ATOM 1201 N N . LYS A 1 153 ? -17.541 -5.296 8.373 1.00 94.19 153 LYS A N 1
ATOM 1202 C CA . LYS A 1 153 ? -17.506 -3.828 8.330 1.00 94.19 153 LYS A CA 1
ATOM 1203 C C . LYS A 1 153 ? -16.576 -3.236 9.392 1.00 94.19 153 LYS A C 1
ATOM 1205 O O . LYS A 1 153 ? -16.881 -2.188 9.975 1.00 94.19 153 LYS A O 1
ATOM 1210 N N . GLN A 1 154 ? -15.475 -3.921 9.682 1.00 96.44 154 GLN A N 1
ATOM 1211 C CA . GLN A 1 154 ? -14.402 -3.393 10.509 1.00 96.44 154 GLN A CA 1
ATOM 1212 C C . GLN A 1 154 ? -13.451 -2.561 9.643 1.00 96.44 154 GLN A C 1
ATOM 1214 O O . GLN A 1 154 ? -13.115 -2.990 8.538 1.00 96.44 154 GLN A O 1
ATOM 1219 N N . PRO A 1 155 ? -13.037 -1.364 10.091 1.00 97.50 155 PRO A N 1
ATOM 1220 C CA . PRO A 1 155 ? -12.163 -0.504 9.306 1.00 97.50 155 PRO A CA 1
ATOM 1221 C C . PRO A 1 155 ? -10.702 -0.958 9.383 1.00 97.50 155 PRO A C 1
ATOM 1223 O O . PRO A 1 155 ? -10.163 -1.204 10.461 1.00 97.50 155 PRO A O 1
ATOM 1226 N N . HIS A 1 156 ? -10.026 -0.986 8.239 1.00 98.19 156 HIS A N 1
ATOM 1227 C CA . HIS A 1 156 ? -8.604 -1.292 8.111 1.00 98.19 156 HIS A CA 1
ATOM 1228 C C . HIS A 1 156 ? -7.886 -0.153 7.389 1.00 98.19 156 HIS A C 1
ATOM 1230 O O . HIS A 1 156 ? -8.302 0.276 6.312 1.00 98.19 156 HIS A O 1
ATOM 1236 N N . ILE A 1 157 ? -6.797 0.328 7.983 1.00 98.12 157 ILE A N 1
ATOM 1237 C CA . ILE A 1 157 ? -6.033 1.481 7.498 1.00 98.12 157 ILE A CA 1
ATOM 1238 C C . ILE A 1 157 ? -4.747 1.008 6.843 1.00 98.12 157 ILE A C 1
ATOM 1240 O O . ILE A 1 157 ? -4.052 0.163 7.411 1.00 98.12 157 ILE A O 1
ATOM 1244 N N . PHE A 1 158 ? -4.412 1.592 5.696 1.00 98.50 158 PHE A N 1
ATOM 1245 C CA . PHE A 1 158 ? -3.212 1.264 4.939 1.00 98.50 158 PHE A CA 1
ATOM 1246 C C . PHE A 1 158 ? -2.446 2.527 4.544 1.00 98.50 158 PHE A C 1
ATOM 1248 O O . PHE A 1 158 ? -3.041 3.504 4.094 1.00 98.50 158 PHE A O 1
ATOM 1255 N N . GLU A 1 159 ? -1.124 2.473 4.666 1.00 98.06 159 GLU A N 1
ATOM 1256 C CA . GLU A 1 159 ? -0.197 3.415 4.032 1.00 98.06 159 GLU A CA 1
ATOM 1257 C C . GLU A 1 159 ? 0.656 2.649 3.030 1.00 98.06 159 GLU A C 1
ATOM 1259 O O . GLU A 1 159 ? 1.206 1.608 3.388 1.00 98.06 159 GLU A O 1
ATOM 1264 N N . ALA A 1 160 ? 0.791 3.148 1.802 1.00 97.44 160 ALA A N 1
ATOM 1265 C CA . ALA A 1 160 ? 1.533 2.464 0.752 1.00 97.44 160 ALA A CA 1
ATOM 1266 C C . ALA A 1 160 ? 2.761 3.273 0.323 1.00 97.44 160 ALA A C 1
ATOM 1268 O O . ALA A 1 160 ? 2.682 4.440 -0.060 1.00 97.44 160 ALA A O 1
ATOM 1269 N N . LYS A 1 161 ? 3.929 2.633 0.331 1.00 95.88 161 LYS A N 1
ATOM 1270 C CA . LYS A 1 161 ? 5.191 3.218 -0.125 1.00 95.88 161 LYS A CA 1
ATOM 1271 C C . LYS A 1 161 ? 5.819 2.319 -1.171 1.00 95.88 161 LYS A C 1
ATOM 1273 O O . LYS A 1 161 ? 6.151 1.176 -0.890 1.00 95.88 161 LYS A O 1
ATOM 1278 N N . GLY A 1 162 ? 5.999 2.853 -2.373 1.00 95.88 162 GLY A N 1
ATOM 1279 C CA . GLY A 1 162 ? 6.786 2.219 -3.420 1.00 95.88 162 GLY A CA 1
ATOM 1280 C C . GLY A 1 162 ? 8.116 2.938 -3.600 1.00 95.88 162 GLY A C 1
ATOM 1281 O O . GLY A 1 162 ? 8.120 4.138 -3.873 1.00 95.88 162 GLY A O 1
ATOM 1282 N N . TYR A 1 163 ? 9.227 2.217 -3.459 1.00 93.69 163 TYR A N 1
ATOM 1283 C CA . TYR A 1 163 ? 10.578 2.746 -3.622 1.00 93.69 163 TYR A CA 1
ATOM 1284 C C . TYR A 1 163 ? 11.334 1.970 -4.693 1.00 93.69 163 TYR A C 1
ATOM 1286 O O . TYR A 1 163 ? 11.473 0.758 -4.614 1.00 93.69 163 TYR A O 1
ATOM 1294 N N . SER A 1 164 ? 11.867 2.683 -5.681 1.00 92.00 164 SER A N 1
ATOM 1295 C CA . SER A 1 164 ? 12.698 2.106 -6.744 1.00 92.00 164 SER A CA 1
ATOM 1296 C C . SER A 1 164 ? 14.198 2.323 -6.518 1.00 92.00 164 SER A C 1
ATOM 1298 O O . SER A 1 164 ? 14.990 2.146 -7.437 1.00 92.00 164 SER A O 1
ATOM 1300 N N . SER A 1 165 ? 14.589 2.775 -5.324 1.00 90.69 165 SER A N 1
ATOM 1301 C CA . SER A 1 165 ? 15.967 3.144 -4.965 1.00 90.69 165 SER A CA 1
ATOM 1302 C C . SER A 1 165 ? 16.489 2.383 -3.743 1.00 90.69 165 SER A C 1
ATOM 1304 O O . SER A 1 165 ? 17.385 2.876 -3.063 1.00 90.69 165 SER A O 1
ATOM 1306 N N . GLY A 1 166 ? 15.886 1.240 -3.417 1.00 90.69 166 GLY A N 1
ATOM 1307 C CA . GLY A 1 166 ? 16.235 0.453 -2.241 1.00 90.69 166 GLY A CA 1
ATOM 1308 C C . GLY A 1 166 ? 15.378 0.760 -1.012 1.00 90.69 166 GLY A C 1
ATOM 1309 O O . GLY A 1 166 ? 14.627 1.744 -0.959 1.00 90.69 166 GLY A O 1
ATOM 1310 N N . MET A 1 167 ? 15.519 -0.096 -0.001 1.00 89.50 167 MET A N 1
ATOM 1311 C CA . MET A 1 167 ? 14.846 0.034 1.286 1.00 89.50 167 MET A CA 1
ATOM 1312 C C . MET A 1 167 ? 15.194 1.350 1.995 1.00 89.50 167 MET A C 1
ATOM 1314 O O . MET A 1 167 ? 16.355 1.730 2.140 1.00 89.50 167 MET A O 1
ATOM 1318 N N . ASN A 1 168 ? 14.164 2.045 2.480 1.00 93.56 168 ASN A N 1
ATOM 1319 C CA . ASN A 1 168 ? 14.306 3.291 3.224 1.00 93.56 168 ASN A CA 1
ATOM 1320 C C . ASN A 1 168 ? 13.613 3.164 4.583 1.00 93.56 168 ASN A C 1
ATOM 1322 O O . ASN A 1 168 ? 12.408 3.384 4.716 1.00 93.56 168 ASN A O 1
ATOM 1326 N N . PHE A 1 169 ? 14.399 2.835 5.606 1.00 93.94 169 PHE A N 1
ATOM 1327 C CA . PHE A 1 169 ? 13.908 2.580 6.961 1.00 93.94 169 PHE A CA 1
ATOM 1328 C C . PHE A 1 169 ? 13.206 3.786 7.596 1.00 93.94 169 PHE A C 1
ATOM 1330 O O . PHE A 1 169 ? 12.196 3.630 8.281 1.00 93.94 169 PHE A O 1
ATOM 1337 N N . SER A 1 170 ? 13.681 5.005 7.322 1.00 94.69 170 SER A N 1
ATOM 1338 C CA . SER A 1 170 ? 13.035 6.220 7.830 1.00 94.69 170 SER A CA 1
ATOM 1339 C C . SER A 1 170 ? 11.667 6.459 7.181 1.00 94.69 170 SER A C 1
ATOM 1341 O O . SER A 1 170 ? 10.739 6.937 7.836 1.00 94.69 170 SER A O 1
ATOM 1343 N N . ALA A 1 171 ? 11.513 6.101 5.903 1.00 94.69 171 ALA A N 1
ATOM 1344 C CA . ALA A 1 171 ? 10.231 6.144 5.207 1.00 94.69 171 ALA A CA 1
ATOM 1345 C C . ALA A 1 171 ? 9.278 5.031 5.670 1.00 94.69 171 ALA A C 1
ATOM 1347 O O . ALA A 1 171 ? 8.086 5.295 5.815 1.00 94.69 171 ALA A O 1
ATOM 1348 N N . LEU A 1 172 ? 9.789 3.829 5.960 1.00 95.69 172 LEU A N 1
ATOM 1349 C CA . LEU A 1 172 ? 9.005 2.762 6.585 1.00 95.69 172 LEU A CA 1
ATOM 1350 C C . LEU A 1 172 ? 8.483 3.199 7.961 1.00 95.69 172 LEU A C 1
ATOM 1352 O O . LEU A 1 172 ? 7.284 3.095 8.218 1.00 95.69 172 LEU A O 1
ATOM 1356 N N . GLN A 1 173 ? 9.340 3.769 8.815 1.00 96.19 173 GLN A N 1
ATOM 1357 C CA . GLN A 1 173 ? 8.885 4.313 10.095 1.00 96.19 173 GLN A CA 1
ATOM 1358 C C . GLN A 1 173 ? 7.857 5.430 9.900 1.00 96.19 173 GLN A C 1
ATOM 1360 O O . GLN A 1 173 ? 6.842 5.457 10.590 1.00 96.19 173 GLN A O 1
ATOM 1365 N N . HIS A 1 174 ? 8.076 6.340 8.948 1.00 95.38 174 HIS A N 1
ATOM 1366 C CA . HIS A 1 174 ? 7.107 7.398 8.659 1.00 95.38 174 HIS A CA 1
ATOM 1367 C C . HIS A 1 174 ? 5.742 6.823 8.262 1.00 95.38 174 HIS A C 1
ATOM 1369 O O . HIS A 1 174 ? 4.730 7.277 8.790 1.00 95.38 174 HIS A O 1
ATOM 1375 N N . ALA A 1 175 ? 5.708 5.763 7.451 1.00 96.31 175 ALA A N 1
ATOM 1376 C CA . ALA A 1 175 ? 4.468 5.078 7.096 1.00 96.31 175 ALA A CA 1
ATOM 1377 C C . ALA A 1 175 ? 3.772 4.433 8.309 1.00 96.31 175 ALA A C 1
ATOM 1379 O O . ALA A 1 175 ? 2.552 4.540 8.457 1.00 96.31 175 ALA A O 1
ATOM 1380 N N . ILE A 1 176 ? 4.537 3.825 9.225 1.00 96.56 176 ILE A N 1
ATOM 1381 C CA . ILE A 1 176 ? 4.013 3.316 10.504 1.00 96.56 176 ILE A CA 1
ATOM 1382 C C . ILE A 1 176 ? 3.406 4.458 11.332 1.00 96.56 176 ILE A C 1
ATOM 1384 O O . ILE A 1 176 ? 2.308 4.313 11.882 1.00 96.56 176 ILE A O 1
ATOM 1388 N N . ASN A 1 177 ? 4.077 5.609 11.392 1.00 95.38 177 ASN A N 1
ATOM 1389 C CA . ASN A 1 177 ? 3.581 6.778 12.112 1.00 95.38 177 ASN A CA 1
ATOM 1390 C C . ASN A 1 177 ? 2.275 7.297 11.488 1.00 95.38 177 ASN A C 1
ATOM 1392 O O . ASN A 1 177 ? 1.354 7.617 12.235 1.00 95.38 177 ASN A O 1
ATOM 1396 N N . GLN A 1 178 ? 2.166 7.340 10.154 1.00 95.69 178 GLN A N 1
ATOM 1397 C CA . GLN A 1 178 ? 0.972 7.803 9.430 1.00 95.69 178 GLN A CA 1
ATOM 1398 C C . GLN A 1 178 ? -0.265 6.956 9.743 1.00 95.69 178 GLN A C 1
ATOM 1400 O O . GLN A 1 178 ? -1.288 7.496 10.163 1.00 95.69 178 GLN A O 1
ATOM 1405 N N . VAL A 1 179 ? -0.174 5.625 9.632 1.00 96.19 179 VAL A N 1
ATOM 1406 C CA . VAL A 1 179 ? -1.325 4.758 9.952 1.00 96.19 179 VAL A CA 1
ATOM 1407 C C . VAL A 1 179 ? -1.728 4.830 11.426 1.00 96.19 179 VAL A C 1
ATOM 1409 O O . VAL A 1 179 ? -2.890 4.599 11.756 1.00 96.19 179 VAL A O 1
ATOM 1412 N N . SER A 1 180 ? -0.790 5.179 12.313 1.00 95.12 180 SER A N 1
ATOM 1413 C CA . SER A 1 180 ? -1.042 5.343 13.752 1.00 95.12 180 SER A CA 1
ATOM 1414 C C . SER A 1 180 ? -1.891 6.575 14.077 1.00 95.12 180 SER A C 1
ATOM 1416 O O . SER A 1 180 ? -2.497 6.607 15.141 1.00 95.12 180 SER A O 1
ATOM 1418 N N . GLN A 1 181 ? -2.002 7.549 13.165 1.00 94.06 181 GLN A N 1
ATOM 1419 C CA . GLN A 1 181 ? -2.752 8.788 13.416 1.00 94.06 181 GLN A CA 1
ATOM 1420 C C . GLN A 1 181 ? -4.273 8.633 13.314 1.00 94.06 181 GLN A C 1
ATOM 1422 O O . GLN A 1 181 ? -4.999 9.558 13.671 1.00 94.06 181 GLN A O 1
ATOM 1427 N N . VAL A 1 182 ? -4.781 7.493 12.835 1.00 94.44 182 VAL A N 1
ATOM 1428 C CA . VAL A 1 182 ? -6.229 7.253 12.750 1.00 94.44 182 VAL A CA 1
ATOM 1429 C C . VAL A 1 182 ? -6.772 6.824 14.106 1.00 94.44 182 VAL A C 1
ATOM 1431 O O . VAL A 1 182 ? -6.451 5.731 14.583 1.00 94.44 182 VAL A O 1
ATOM 1434 N N . ILE A 1 183 ? -7.625 7.662 14.697 1.00 93.88 183 ILE A N 1
ATOM 1435 C CA . ILE A 1 183 ? -8.323 7.384 15.957 1.00 93.88 183 ILE A CA 1
ATOM 1436 C C . ILE A 1 183 ? -9.514 6.471 15.676 1.00 93.88 183 ILE A C 1
ATOM 1438 O O . ILE A 1 183 ? -9.605 5.377 16.236 1.00 93.88 183 ILE A O 1
ATOM 1442 N N . SER A 1 184 ? -10.401 6.894 14.773 1.00 94.81 184 SER A N 1
ATOM 1443 C CA . SER A 1 184 ? -11.601 6.141 14.418 1.00 94.81 184 SER A CA 1
ATOM 1444 C C . SER A 1 184 ? -12.052 6.391 12.980 1.00 94.81 184 SER A C 1
ATOM 1446 O O . SER A 1 184 ? -11.702 7.388 12.348 1.00 94.81 184 SER A O 1
ATOM 1448 N N . VAL A 1 185 ? -12.831 5.447 12.463 1.00 95.44 185 VAL A N 1
ATOM 1449 C CA . VAL A 1 185 ? -13.547 5.518 11.191 1.00 95.44 185 VAL A CA 1
ATOM 1450 C C . VAL A 1 185 ? -14.972 5.076 11.464 1.00 95.44 185 VAL A C 1
ATOM 1452 O O . VAL A 1 185 ? -15.174 3.990 12.002 1.00 95.44 185 VAL A O 1
ATOM 1455 N N . GLU A 1 186 ? -15.953 5.917 11.140 1.00 92.62 186 GLU A N 1
ATOM 1456 C CA . GLU A 1 186 ? -17.367 5.645 11.451 1.00 92.62 186 GLU A CA 1
ATOM 1457 C C . GLU A 1 186 ? -17.569 5.286 12.935 1.00 92.62 186 GLU A C 1
ATOM 1459 O O . GLU A 1 186 ? -18.259 4.331 13.281 1.00 92.62 186 GLU A O 1
ATOM 1464 N N . GLN A 1 187 ? -16.901 6.037 13.820 1.00 92.06 187 GLN A N 1
ATOM 1465 C CA . GLN A 1 187 ? -16.905 5.847 15.280 1.00 92.06 187 GLN A CA 1
ATOM 1466 C C . GLN A 1 187 ? -16.297 4.516 15.771 1.00 92.06 187 GLN A C 1
ATOM 1468 O O . GLN A 1 187 ? -16.258 4.270 16.974 1.00 92.06 187 GLN A O 1
ATOM 1473 N N . LYS A 1 188 ? -15.750 3.680 14.880 1.00 95.06 188 LYS A N 1
ATOM 1474 C CA . LYS A 1 188 ? -15.031 2.450 15.235 1.00 95.06 188 LYS A CA 1
ATOM 1475 C C . LYS A 1 188 ? -13.527 2.666 15.187 1.00 95.06 188 LYS A C 1
ATOM 1477 O O . LYS A 1 188 ? -13.010 3.293 14.262 1.00 95.06 188 LYS A O 1
ATOM 1482 N N . ALA A 1 189 ? -12.799 2.111 16.149 1.00 95.06 189 ALA A N 1
ATOM 1483 C CA . ALA A 1 189 ? -11.344 2.070 16.065 1.00 95.06 189 ALA A CA 1
ATOM 1484 C C . ALA A 1 189 ? -10.900 1.200 14.867 1.00 95.06 189 ALA A C 1
ATOM 1486 O O . ALA A 1 189 ? -11.517 0.162 14.617 1.00 95.06 189 ALA A O 1
ATOM 1487 N N . PRO A 1 190 ? -9.824 1.572 14.146 1.00 96.38 190 PRO A N 1
ATOM 1488 C CA . PRO A 1 190 ? -9.188 0.704 13.165 1.00 96.38 190 PRO A CA 1
ATOM 1489 C C . PRO A 1 190 ? -8.874 -0.677 13.731 1.00 96.38 190 PRO A C 1
ATOM 1491 O O . PRO A 1 190 ? -8.132 -0.795 14.709 1.00 96.38 190 PRO A O 1
ATOM 1494 N N . PHE A 1 191 ? -9.387 -1.709 13.070 1.00 97.00 191 PHE A N 1
ATOM 1495 C CA . PHE A 1 191 ? -9.146 -3.098 13.431 1.00 97.00 191 PHE A CA 1
ATOM 1496 C C . PHE A 1 191 ? -7.724 -3.527 13.071 1.00 97.00 191 PHE A C 1
ATOM 1498 O O . PHE A 1 191 ? -7.059 -4.202 13.853 1.00 97.00 191 PHE A O 1
ATOM 1505 N N . THR A 1 192 ? -7.195 -3.037 11.944 1.00 97.25 192 THR A N 1
ATOM 1506 C CA . THR A 1 192 ? -5.751 -3.063 11.675 1.00 97.25 192 THR A CA 1
ATOM 1507 C C . THR A 1 192 ? -5.255 -1.733 11.127 1.00 97.25 192 THR A C 1
ATOM 1509 O O . THR A 1 192 ? -5.973 -1.004 10.442 1.00 97.25 192 THR A O 1
ATOM 1512 N N . ARG A 1 193 ? -3.974 -1.457 11.370 1.00 97.50 193 ARG A N 1
ATOM 1513 C CA . ARG A 1 193 ? -3.215 -0.344 10.790 1.00 97.50 193 ARG A CA 1
ATOM 1514 C C . ARG A 1 193 ? -1.979 -0.930 10.121 1.00 97.50 193 ARG A C 1
ATOM 1516 O O . ARG A 1 193 ? -1.128 -1.474 10.823 1.00 97.50 193 ARG A O 1
ATOM 1523 N N . VAL A 1 194 ? -1.879 -0.875 8.800 1.00 97.75 194 VAL A N 1
ATOM 1524 C CA . VAL A 1 194 ? -0.880 -1.616 8.017 1.00 97.75 194 VAL A CA 1
ATOM 1525 C C . VAL A 1 194 ? -0.014 -0.640 7.228 1.00 97.75 194 VAL A C 1
ATOM 1527 O O . VAL A 1 194 ? -0.512 0.102 6.391 1.00 97.75 194 VAL A O 1
ATOM 1530 N N . ALA A 1 195 ? 1.290 -0.640 7.490 1.00 97.44 195 ALA A N 1
ATOM 1531 C CA . ALA A 1 195 ? 2.251 0.056 6.643 1.00 97.44 195 ALA A CA 1
ATOM 1532 C C . ALA A 1 195 ? 2.764 -0.941 5.599 1.00 97.44 195 ALA A C 1
ATOM 1534 O O . ALA A 1 195 ? 3.291 -1.988 5.966 1.00 97.44 195 ALA A O 1
ATOM 1535 N N . CYS A 1 196 ? 2.575 -0.631 4.322 1.00 97.50 196 CYS A N 1
ATOM 1536 C CA . CYS A 1 196 ? 3.037 -1.421 3.189 1.00 97.50 196 CYS A CA 1
ATOM 1537 C C . CYS A 1 196 ? 4.225 -0.699 2.550 1.00 97.50 196 CYS A C 1
ATOM 1539 O O . CYS A 1 196 ? 4.062 0.403 2.022 1.00 97.50 196 CYS A O 1
ATOM 1541 N N . PHE A 1 197 ? 5.412 -1.299 2.594 1.00 97.19 197 PHE A N 1
ATOM 1542 C CA . PHE A 1 197 ? 6.622 -0.721 2.017 1.00 97.19 197 PHE A CA 1
ATOM 1543 C C . PHE A 1 197 ? 7.220 -1.697 1.015 1.00 97.19 197 PHE A C 1
ATOM 1545 O O . PHE A 1 197 ? 7.572 -2.803 1.386 1.00 97.19 197 PHE A O 1
ATOM 1552 N N . TYR A 1 198 ? 7.367 -1.269 -0.234 1.00 97.31 198 TYR A N 1
ATOM 1553 C CA . TYR A 1 198 ? 7.860 -2.103 -1.321 1.00 97.31 198 TYR A CA 1
ATOM 1554 C C . TYR A 1 198 ? 9.174 -1.550 -1.863 1.00 97.31 198 TYR A C 1
ATOM 1556 O O . TYR A 1 198 ? 9.200 -0.450 -2.423 1.00 97.31 198 TYR A O 1
ATOM 1564 N N . ASP A 1 199 ? 10.244 -2.329 -1.732 1.00 96.31 199 ASP A N 1
ATOM 1565 C CA . ASP A 1 199 ? 11.494 -2.130 -2.455 1.00 96.31 199 ASP A CA 1
ATOM 1566 C C . ASP A 1 199 ? 11.402 -2.816 -3.821 1.00 96.31 199 ASP A C 1
ATOM 1568 O O . ASP A 1 199 ? 11.215 -4.029 -3.931 1.00 96.31 199 ASP A O 1
ATOM 1572 N N . MET A 1 200 ? 11.512 -2.019 -4.876 1.00 95.50 200 MET A N 1
ATOM 1573 C CA . MET A 1 200 ? 11.403 -2.444 -6.268 1.00 95.50 200 MET A CA 1
ATOM 1574 C C . MET A 1 200 ? 12.722 -2.337 -7.035 1.00 95.50 200 MET A C 1
ATOM 1576 O O . MET A 1 200 ? 12.732 -2.555 -8.243 1.00 95.50 200 MET A O 1
ATOM 1580 N N . SER A 1 201 ? 13.817 -1.975 -6.363 1.00 92.56 201 SER A N 1
ATOM 1581 C CA . SER A 1 201 ? 15.120 -1.751 -7.006 1.00 92.56 201 SER A CA 1
ATOM 1582 C C . SER A 1 201 ? 15.840 -3.037 -7.429 1.00 92.56 201 SER A C 1
ATOM 1584 O O . SER A 1 201 ? 16.755 -2.996 -8.248 1.00 92.56 201 SER A O 1
ATOM 1586 N N . GLY A 1 202 ? 15.445 -4.182 -6.867 1.00 88.00 202 GLY A N 1
ATOM 1587 C CA . GLY A 1 202 ? 16.101 -5.467 -7.094 1.00 88.00 202 GLY A CA 1
ATOM 1588 C C . GLY A 1 202 ? 15.558 -6.281 -8.274 1.00 88.00 202 GLY A C 1
ATOM 1589 O O . GLY A 1 202 ? 14.667 -5.879 -9.020 1.00 88.00 202 GLY A O 1
ATOM 1590 N N . ILE A 1 203 ? 16.069 -7.511 -8.387 1.00 83.31 203 ILE A N 1
ATOM 1591 C CA . ILE A 1 203 ? 15.607 -8.530 -9.352 1.00 83.31 203 ILE A CA 1
ATOM 1592 C C . ILE A 1 203 ? 14.216 -9.102 -9.024 1.00 83.31 203 ILE A C 1
ATOM 1594 O O . ILE A 1 203 ? 13.659 -9.878 -9.802 1.00 83.31 203 ILE A O 1
ATOM 1598 N N . SER A 1 204 ? 13.677 -8.734 -7.863 1.00 86.06 204 SER A N 1
ATOM 1599 C CA . SER A 1 204 ? 12.345 -9.060 -7.368 1.00 86.06 204 SER A CA 1
ATOM 1600 C C . SER A 1 204 ? 11.858 -7.938 -6.458 1.00 86.06 204 SER A C 1
ATOM 1602 O O . SER A 1 204 ? 12.647 -7.395 -5.687 1.00 86.06 204 SER A O 1
ATOM 1604 N N . ILE A 1 205 ? 10.560 -7.645 -6.487 1.00 89.69 205 ILE A N 1
ATOM 1605 C CA . ILE A 1 205 ? 9.933 -6.750 -5.512 1.00 89.69 205 ILE A CA 1
ATOM 1606 C C . ILE A 1 205 ? 9.899 -7.433 -4.139 1.00 89.69 205 ILE A C 1
ATOM 1608 O O . ILE A 1 205 ? 9.379 -8.550 -4.015 1.00 89.69 205 ILE A O 1
ATOM 1612 N N . HIS A 1 206 ? 10.420 -6.732 -3.131 1.00 90.69 206 HIS A N 1
ATOM 1613 C CA . HIS A 1 206 ? 10.393 -7.115 -1.720 1.00 90.69 206 HIS A CA 1
ATOM 1614 C C . HIS A 1 206 ? 9.456 -6.178 -0.954 1.00 90.69 206 HIS A C 1
ATOM 1616 O O . HIS A 1 206 ? 9.544 -4.962 -1.122 1.00 90.69 206 HIS A O 1
ATOM 1622 N N . GLY A 1 207 ? 8.537 -6.733 -0.167 1.00 74.62 207 GLY A N 1
ATOM 1623 C CA . GLY A 1 207 ? 7.469 -6.007 0.528 1.00 74.62 207 GLY A CA 1
ATOM 1624 C C . GLY A 1 207 ? 7.377 -6.270 2.019 1.00 74.62 207 GLY A C 1
ATOM 1625 O O . GLY A 1 207 ? 8.107 -7.155 2.514 1.00 74.62 207 GLY A O 1
#

Foldseek 3Di:
DFFEQDDDDDPPQRVVGDHRDDDQQDLVLLLVLLLQAQDPDPVRSCVCPPVNSVVSSCLSVQQWDDDPNFIAGDPVLVVDDPVSVQVSLVSSQRSVQQSCCCPRVVWNHKHFPVVAPQWDFDDDPCQDDFPDPPDDEPDDADAAGIWTADPVRAIAAEHTEGDQPDDDVRVQRSQSSNLRRTQDGNNHGHPYRYYRHWHRNDPHIYD

Solvent-accessible surface area (backbone atoms only — not comparable to full-atom values): 10863 Å² total; per-residue (Å²): 35,34,37,27,58,39,69,92,47,55,85,94,47,39,86,64,47,37,74,75,37,77,40,90,49,44,76,67,54,36,25,54,20,39,46,44,46,58,19,81,44,71,68,54,45,60,71,58,41,69,68,51,43,50,49,37,34,49,56,39,62,71,39,46,41,76,44,98,70,19,33,18,59,33,77,71,53,77,72,48,54,75,68,56,45,48,54,53,27,45,46,51,20,42,4,47,41,38,44,48,35,34,73,76,64,60,22,89,36,33,17,35,36,88,78,46,88,55,57,43,60,56,72,80,96,54,71,50,70,47,83,66,83,89,54,67,64,94,66,82,61,52,85,42,53,30,33,28,46,36,95,86,68,46,40,34,33,32,16,57,39,36,30,68,81,43,84,52,60,40,58,50,34,35,31,35,29,12,32,34,27,55,59,25,44,76,88,36,59,55,75,42,64,40,58,39,51,32,26,35,54,50,76,38,28,39,58

Nearest PDB structures (foldseek):
  6b3b-assembly1_A  TM=3.653E-0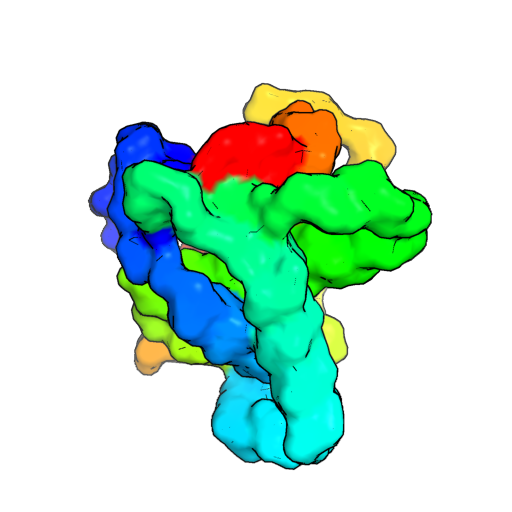1  e=2.375E+00  Moorena bouillonii

pLDDT: mean 93.72, std 6.59, range [49.12, 98.62]